Protein AF-A0A8D2NMB9-F1 (afdb_monomer_lite)

Structure (mmCIF, N/CA/C/O backbone):
data_AF-A0A8D2NMB9-F1
#
_entry.id   AF-A0A8D2NMB9-F1
#
loop_
_atom_site.group_PDB
_atom_site.id
_atom_site.type_symbol
_atom_site.label_atom_id
_atom_site.label_alt_id
_atom_site.label_comp_id
_atom_site.label_asym_id
_atom_site.label_entity_id
_atom_site.label_seq_id
_atom_site.pdbx_PDB_ins_code
_atom_site.Cartn_x
_atom_site.Cartn_y
_atom_site.Cartn_z
_atom_site.occupancy
_atom_site.B_iso_or_equiv
_atom_site.auth_seq_id
_atom_site.auth_comp_id
_atom_site.auth_asym_id
_atom_site.auth_atom_id
_atom_site.pdbx_PDB_model_num
ATOM 1 N N . MET A 1 1 ? 26.579 -22.228 32.548 1.00 46.00 1 MET A N 1
ATOM 2 C CA . MET A 1 1 ? 26.055 -21.345 31.475 1.00 46.00 1 MET A CA 1
ATOM 3 C C . MET A 1 1 ? 24.631 -21.675 30.997 1.00 46.00 1 MET A C 1
ATOM 5 O O . MET A 1 1 ? 24.034 -20.822 30.361 1.00 46.00 1 MET A O 1
ATOM 9 N N . GLN A 1 2 ? 24.031 -22.834 31.315 1.00 47.34 2 GLN A N 1
ATOM 10 C CA . GLN A 1 2 ? 22.678 -23.189 30.828 1.00 47.34 2 GLN A CA 1
ATOM 11 C C . GLN A 1 2 ? 21.499 -22.578 31.625 1.00 47.34 2 GLN A C 1
ATOM 13 O O . GLN A 1 2 ? 20.413 -22.428 31.074 1.00 47.34 2 GLN A O 1
ATOM 18 N N . GLY A 1 3 ? 21.694 -22.162 32.885 1.00 44.59 3 GLY A N 1
ATOM 19 C CA . GLY A 1 3 ? 20.614 -21.600 33.720 1.00 44.59 3 GLY A CA 1
ATOM 20 C C . GLY A 1 3 ? 20.178 -20.170 33.357 1.00 44.59 3 GLY A C 1
ATOM 21 O O . GLY A 1 3 ? 19.004 -19.832 33.487 1.00 44.59 3 GLY A O 1
ATOM 22 N N . GLY A 1 4 ? 21.091 -19.339 32.839 1.00 46.94 4 GLY A N 1
ATOM 23 C CA . GLY A 1 4 ? 20.797 -17.940 32.491 1.00 46.94 4 GLY A CA 1
ATOM 24 C C . GLY A 1 4 ? 19.927 -17.786 31.241 1.00 46.94 4 GLY A C 1
ATOM 25 O O . GLY A 1 4 ? 19.057 -16.922 31.199 1.00 46.94 4 GLY A O 1
ATOM 26 N N . LEU A 1 5 ? 20.092 -18.669 30.249 1.00 48.53 5 LEU A N 1
ATOM 27 C CA . LEU A 1 5 ? 19.323 -18.632 28.998 1.00 48.53 5 LEU A CA 1
ATOM 28 C C . LEU A 1 5 ? 17.857 -19.058 29.204 1.00 48.53 5 LEU A C 1
ATOM 30 O O . LEU A 1 5 ? 16.957 -18.531 28.552 1.00 48.53 5 LEU A O 1
ATOM 34 N N . ALA A 1 6 ? 17.612 -19.988 30.133 1.00 50.88 6 ALA A N 1
ATOM 35 C CA . ALA A 1 6 ? 16.267 -20.399 30.527 1.00 50.88 6 ALA A CA 1
ATOM 36 C C . ALA A 1 6 ? 15.549 -19.297 31.323 1.00 50.88 6 ALA A C 1
ATOM 38 O O . ALA A 1 6 ? 14.374 -19.033 31.077 1.00 50.88 6 ALA A O 1
ATOM 39 N N . PHE A 1 7 ? 16.268 -18.598 32.208 1.00 50.41 7 PHE A N 1
ATOM 40 C CA . PHE A 1 7 ? 15.739 -17.457 32.956 1.00 50.41 7 PHE A CA 1
ATOM 41 C C . PHE A 1 7 ? 15.409 -16.269 32.037 1.00 50.41 7 PHE A C 1
ATOM 43 O O . PHE A 1 7 ? 14.327 -15.695 32.150 1.00 50.41 7 PHE A O 1
ATOM 50 N N . LEU A 1 8 ? 16.276 -15.964 31.059 1.00 49.41 8 LEU A N 1
ATOM 51 C CA . LEU A 1 8 ? 16.027 -14.922 30.057 1.00 49.41 8 LEU A CA 1
ATOM 52 C C . LEU A 1 8 ? 14.819 -15.260 29.169 1.00 49.41 8 LEU A C 1
ATOM 54 O O . LEU A 1 8 ? 13.957 -14.413 28.970 1.00 49.41 8 LEU A O 1
ATOM 58 N N . LYS A 1 9 ? 14.699 -16.507 28.686 1.00 50.62 9 LYS A N 1
ATOM 59 C CA . LYS A 1 9 ? 13.514 -16.958 27.931 1.00 50.62 9 LYS A CA 1
ATOM 60 C C . LYS A 1 9 ? 12.237 -16.870 28.762 1.00 50.62 9 LYS A C 1
ATOM 62 O O . LYS A 1 9 ? 11.208 -16.458 28.238 1.00 50.62 9 LYS A O 1
ATOM 67 N N . TYR A 1 10 ? 12.293 -17.219 30.047 1.00 47.44 10 TYR A N 1
ATOM 68 C CA . TYR A 1 10 ? 11.134 -17.156 30.935 1.00 47.44 10 TYR A CA 1
ATOM 69 C C . TYR A 1 10 ? 10.690 -15.707 31.187 1.00 47.44 10 TYR A C 1
ATOM 71 O O . TYR A 1 10 ? 9.500 -15.419 31.082 1.00 47.44 10 TYR A O 1
ATOM 79 N N . PHE A 1 11 ? 11.626 -14.782 31.432 1.00 47.41 11 PHE A N 1
ATOM 80 C CA . PHE A 1 11 ? 11.329 -13.357 31.619 1.00 47.41 11 PHE A CA 1
ATOM 81 C C . PHE A 1 11 ? 10.889 -12.666 30.325 1.00 47.41 11 PHE A C 1
ATOM 83 O O . PHE A 1 11 ? 9.945 -11.885 30.355 1.00 47.41 11 PHE A O 1
ATOM 90 N N . VAL A 1 12 ? 11.507 -12.988 29.184 1.00 52.91 12 VAL A N 1
ATOM 91 C CA . VAL A 1 12 ? 11.108 -12.449 27.876 1.00 52.91 12 VAL A CA 1
ATOM 92 C C . VAL A 1 12 ? 9.731 -12.975 27.484 1.00 52.91 12 VAL A C 1
ATOM 94 O O . VAL A 1 12 ? 8.877 -12.163 27.167 1.00 52.91 12 VAL A O 1
ATOM 97 N N . CYS A 1 13 ? 9.443 -14.281 27.585 1.00 47.78 13 CYS A N 1
ATOM 98 C CA . CYS A 1 13 ? 8.121 -14.819 27.234 1.00 47.78 13 CYS A CA 1
ATOM 99 C C . CYS A 1 13 ? 7.010 -14.370 28.186 1.00 47.78 13 CYS A C 1
ATOM 101 O O . CYS A 1 13 ? 5.932 -14.016 27.714 1.00 47.78 13 CYS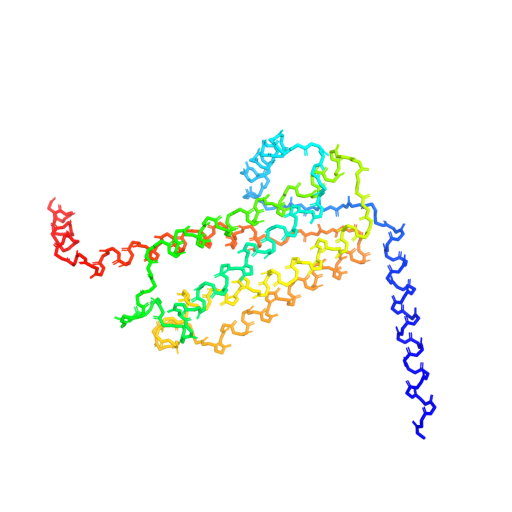 A O 1
ATOM 103 N N . LYS A 1 14 ? 7.219 -14.383 29.513 1.00 42.34 14 LYS A N 1
ATOM 104 C CA . LYS A 1 14 ? 6.195 -13.880 30.445 1.00 42.34 14 LYS A CA 1
ATOM 105 C C . LYS A 1 14 ? 6.073 -12.366 30.353 1.00 42.34 14 LYS A C 1
ATOM 107 O O . LYS A 1 14 ? 4.952 -11.888 30.306 1.00 42.34 14 LYS A O 1
ATOM 112 N N . GLY A 1 15 ? 7.181 -11.632 30.272 1.00 43.00 15 GLY A N 1
ATOM 113 C CA . GLY A 1 15 ? 7.193 -10.181 30.082 1.00 43.00 15 GLY A CA 1
ATOM 114 C C . GLY A 1 15 ? 6.437 -9.773 28.822 1.00 43.00 15 GLY A C 1
ATOM 115 O O . GLY A 1 15 ? 5.508 -8.982 28.923 1.00 43.00 15 GLY A O 1
ATOM 116 N N . TYR A 1 16 ? 6.719 -10.404 27.675 1.00 47.88 16 TYR A N 1
ATOM 117 C CA . TYR A 1 16 ? 5.938 -10.212 26.448 1.00 47.88 16 TYR A CA 1
ATOM 118 C C . TYR A 1 16 ? 4.471 -10.569 26.650 1.00 47.88 16 TYR A C 1
ATOM 120 O O . TYR A 1 16 ? 3.607 -9.810 26.246 1.00 47.88 16 TYR A O 1
ATOM 128 N N . ARG A 1 17 ? 4.161 -11.700 27.294 1.00 38.44 17 ARG A N 1
ATOM 129 C CA . ARG A 1 17 ? 2.773 -12.132 27.495 1.00 38.44 17 ARG A CA 1
ATOM 130 C C . ARG A 1 17 ? 1.996 -11.183 28.413 1.00 38.44 17 ARG A C 1
ATOM 132 O O . ARG A 1 17 ? 0.847 -10.895 28.115 1.00 38.44 17 ARG A O 1
ATOM 139 N N . TYR A 1 18 ? 2.601 -10.664 29.480 1.00 39.59 18 TYR A N 1
ATOM 140 C CA . TYR A 1 18 ? 1.978 -9.680 30.371 1.00 39.59 18 TYR A CA 1
ATOM 141 C C . TYR A 1 18 ? 1.871 -8.295 29.720 1.00 39.59 18 TYR A C 1
ATOM 143 O O . TYR A 1 18 ? 0.840 -7.654 29.876 1.00 39.59 18 TYR A O 1
ATOM 151 N N . VAL A 1 19 ? 2.871 -7.854 28.951 1.00 49.00 19 VAL A N 1
ATOM 152 C CA . VAL A 1 19 ? 2.850 -6.579 28.207 1.00 49.00 19 VAL A CA 1
ATOM 153 C C . VAL A 1 19 ? 1.831 -6.615 27.061 1.00 49.00 19 VAL A C 1
ATOM 155 O O . VAL A 1 19 ? 1.043 -5.685 26.908 1.00 49.00 19 VAL A O 1
ATOM 158 N N . LEU A 1 20 ? 1.776 -7.722 26.315 1.00 48.16 20 LEU A N 1
ATOM 159 C CA . LEU A 1 20 ? 0.809 -7.955 25.242 1.00 48.16 20 LEU A CA 1
ATOM 160 C C . LEU A 1 20 ? -0.619 -8.009 25.805 1.00 48.16 20 LEU A C 1
ATOM 162 O O . LEU A 1 20 ? -1.493 -7.296 25.326 1.00 48.16 20 LEU A O 1
ATOM 166 N N . LEU A 1 21 ? -0.858 -8.786 26.871 1.00 44.50 21 LEU A N 1
ATOM 167 C CA . LEU A 1 21 ? -2.181 -8.889 27.500 1.00 44.50 21 LEU A CA 1
ATOM 168 C C . LEU A 1 21 ? -2.612 -7.580 28.188 1.00 44.50 21 LEU A C 1
ATOM 170 O O . LEU A 1 21 ? -3.784 -7.219 28.116 1.00 44.50 21 LEU A O 1
ATOM 174 N N . ALA A 1 22 ? -1.695 -6.834 28.812 1.00 42.69 22 ALA A N 1
ATOM 175 C CA . ALA A 1 22 ? -2.017 -5.555 29.450 1.00 42.69 22 ALA A CA 1
ATOM 176 C C . ALA A 1 22 ? -2.357 -4.445 28.436 1.00 42.69 22 ALA A C 1
ATOM 178 O O . ALA A 1 22 ? -3.211 -3.608 28.730 1.00 42.69 22 ALA A O 1
ATOM 179 N N . GLY A 1 23 ? -1.743 -4.452 27.245 1.00 49.12 23 GLY A N 1
ATOM 180 C CA . GLY A 1 23 ? -2.106 -3.555 26.139 1.00 49.12 23 GLY A CA 1
ATOM 181 C C . GLY A 1 23 ? -3.464 -3.897 25.512 1.00 49.12 23 GLY A C 1
ATOM 182 O O . GLY A 1 23 ? -4.275 -3.008 25.267 1.00 49.12 23 GLY A O 1
ATOM 183 N N . ILE A 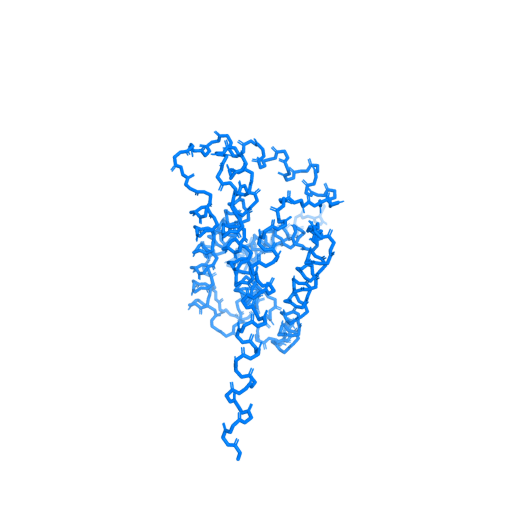1 24 ? -3.755 -5.193 25.353 1.00 50.75 24 ILE A N 1
ATOM 184 C CA . ILE A 1 24 ? -5.021 -5.730 24.816 1.00 50.75 24 ILE A CA 1
ATOM 185 C C . ILE A 1 24 ? -6.230 -5.333 25.684 1.00 50.75 24 ILE A C 1
ATOM 187 O O . ILE A 1 24 ? -7.294 -5.028 25.154 1.00 50.75 24 ILE A O 1
ATOM 191 N N . HIS A 1 25 ? -6.084 -5.292 27.012 1.00 43.19 25 HIS A N 1
ATOM 192 C CA . HIS A 1 25 ? -7.190 -4.969 27.925 1.00 43.19 25 HIS A CA 1
ATOM 193 C C . HIS A 1 25 ? -7.545 -3.470 28.012 1.00 43.19 25 HIS A C 1
ATOM 195 O O . HIS A 1 25 ? -8.604 -3.142 28.547 1.00 43.19 25 HIS A O 1
ATOM 201 N N . LYS A 1 26 ? -6.700 -2.559 27.502 1.00 45.31 26 LYS A N 1
ATOM 202 C CA . LYS A 1 26 ? -6.930 -1.097 27.536 1.00 45.31 26 LYS A CA 1
ATOM 203 C C . LYS A 1 26 ? -7.417 -0.497 26.210 1.00 45.31 26 LYS A C 1
ATOM 205 O O . LYS A 1 26 ? -7.755 0.685 26.182 1.00 45.31 26 LYS A O 1
ATOM 210 N N . ALA A 1 27 ? -7.446 -1.267 25.125 1.00 48.75 27 ALA A N 1
ATOM 211 C CA . ALA A 1 27 ? -7.673 -0.742 23.783 1.00 48.75 27 ALA A CA 1
ATOM 212 C C . ALA A 1 27 ? -9.162 -0.461 23.506 1.00 48.75 27 ALA A C 1
ATOM 214 O O . ALA A 1 27 ? -9.870 -1.257 22.891 1.00 48.75 27 ALA A O 1
ATOM 215 N N . HIS A 1 28 ? -9.650 0.704 23.933 1.00 50.50 28 HIS A N 1
ATOM 216 C CA . HIS A 1 28 ? -10.717 1.354 23.181 1.00 50.50 28 HIS A CA 1
ATOM 217 C C . HIS A 1 28 ? -10.063 1.973 21.943 1.00 50.50 28 HIS A C 1
ATOM 219 O O . HIS A 1 28 ? -9.270 2.904 22.077 1.00 50.50 28 HIS A O 1
ATOM 225 N N . TYR A 1 29 ? -10.350 1.436 20.754 1.00 59.81 29 TYR A N 1
ATOM 226 C CA . TYR A 1 29 ? -9.754 1.913 19.504 1.00 59.81 29 TYR A CA 1
ATOM 227 C C . TYR A 1 29 ? -9.961 3.428 19.358 1.00 59.81 29 TYR A C 1
ATOM 229 O O . TYR A 1 29 ? -11.093 3.909 19.260 1.00 59.81 29 TYR A O 1
ATOM 237 N N . SER A 1 30 ? -8.857 4.172 19.349 1.00 66.75 30 SER A N 1
ATOM 238 C CA . SER A 1 30 ? -8.816 5.612 19.122 1.00 66.75 30 SER A CA 1
ATOM 239 C C . SER A 1 30 ? -7.712 5.883 18.110 1.00 66.75 30 SER A C 1
ATOM 241 O O . SER A 1 30 ? -6.532 5.702 18.406 1.00 66.75 30 SER A O 1
ATOM 243 N N . ALA A 1 31 ? -8.100 6.249 16.892 1.00 72.19 31 ALA A N 1
ATOM 244 C CA . ALA A 1 31 ? -7.180 6.654 15.841 1.00 72.19 31 ALA A CA 1
ATOM 245 C C . ALA A 1 31 ? -7.531 8.077 15.413 1.00 72.19 31 ALA A C 1
ATOM 247 O O . ALA A 1 31 ? -8.708 8.390 15.209 1.00 72.19 31 ALA A O 1
ATOM 248 N N . VAL A 1 32 ? -6.517 8.932 15.310 1.00 78.19 32 VAL A N 1
ATOM 249 C CA . VAL A 1 32 ? -6.667 10.329 14.907 1.00 78.19 32 VAL A CA 1
ATOM 250 C C . VAL A 1 32 ? -5.911 10.541 13.608 1.00 78.19 32 VAL A C 1
ATOM 252 O O . VAL A 1 32 ? -4.720 10.252 13.501 1.00 78.19 32 VAL A O 1
ATOM 255 N N . ASP A 1 33 ? -6.634 11.075 12.633 1.00 80.50 33 ASP A N 1
ATOM 256 C CA . ASP A 1 33 ? -6.115 11.433 11.326 1.00 80.50 33 ASP A CA 1
ATOM 257 C C . ASP A 1 33 ? -6.221 12.947 11.139 1.00 80.50 33 ASP A C 1
ATOM 259 O O . ASP A 1 33 ? -7.307 13.525 11.233 1.00 80.50 33 ASP A O 1
ATOM 263 N N .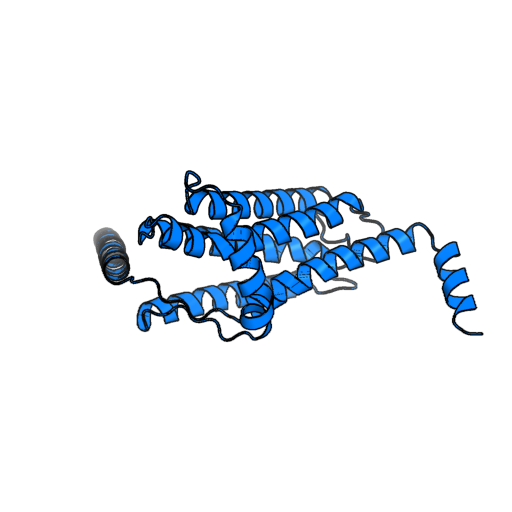 THR A 1 34 ? -5.081 13.594 10.919 1.00 84.56 34 THR A N 1
ATOM 264 C CA . THR A 1 34 ? -4.978 15.043 10.699 1.00 84.56 34 THR A CA 1
ATOM 265 C C . THR A 1 34 ? -4.670 15.392 9.246 1.00 84.56 34 THR A C 1
ATOM 267 O O . THR A 1 34 ? -4.555 16.572 8.915 1.00 84.56 34 THR A O 1
ATOM 270 N N . ASN A 1 35 ? -4.534 14.394 8.371 1.00 87.00 35 ASN A N 1
ATOM 271 C CA . ASN A 1 35 ? -4.183 14.596 6.977 1.00 87.00 35 ASN A CA 1
ATOM 272 C C . ASN A 1 35 ? -5.366 15.212 6.206 1.00 87.00 35 ASN A C 1
ATOM 274 O O . ASN A 1 35 ? -6.403 14.556 6.069 1.00 87.00 35 ASN A O 1
ATOM 278 N N . PRO A 1 36 ? -5.237 16.421 5.619 1.00 87.31 36 PRO A N 1
ATOM 279 C CA . PRO A 1 36 ? -6.325 17.035 4.857 1.00 87.31 36 PRO A CA 1
ATOM 280 C C . PRO A 1 36 ? -6.808 16.160 3.694 1.00 87.31 36 PRO A C 1
ATOM 282 O O . PRO A 1 36 ? -8.007 16.099 3.421 1.00 87.31 36 PRO A O 1
ATOM 285 N N . LEU A 1 37 ? -5.890 15.450 3.029 1.00 87.12 37 LEU A N 1
ATOM 286 C CA . LEU A 1 37 ? -6.222 14.537 1.935 1.00 87.12 37 LEU A CA 1
ATOM 287 C C . LEU A 1 37 ? -7.143 13.415 2.420 1.00 87.12 37 LEU A C 1
ATOM 289 O O . LEU A 1 37 ? -8.165 13.134 1.793 1.00 87.12 37 LEU A O 1
ATOM 293 N N . SER A 1 38 ? -6.811 12.800 3.551 1.00 86.50 38 SER A N 1
ATOM 294 C CA . SER A 1 38 ? -7.642 11.745 4.109 1.00 86.50 38 SER A CA 1
ATOM 295 C C . SER A 1 38 ? -8.978 12.296 4.598 1.00 86.50 38 SER A C 1
ATOM 297 O O . SER A 1 38 ? -10.033 11.865 4.129 1.00 86.50 38 SER A O 1
ATOM 299 N N . VAL A 1 39 ? -8.947 13.312 5.464 1.00 87.25 39 VAL A N 1
ATOM 300 C CA . VAL A 1 39 ? -10.134 13.870 6.126 1.00 87.25 39 VAL A CA 1
ATOM 301 C C . VAL A 1 39 ? -11.168 14.385 5.123 1.00 87.25 39 VAL A C 1
ATOM 303 O O . VAL A 1 39 ? -12.354 14.079 5.262 1.00 87.25 39 VAL A O 1
ATOM 306 N N . TYR A 1 40 ? -10.746 15.139 4.103 1.00 88.38 40 TYR A N 1
ATOM 307 C CA . TYR A 1 40 ? -11.679 15.795 3.182 1.00 88.38 40 TYR A CA 1
ATOM 308 C C . TYR A 1 40 ? -12.028 14.966 1.945 1.00 88.38 40 TYR A C 1
ATOM 310 O O . TYR A 1 40 ? -13.120 15.139 1.405 1.00 88.38 40 TYR A O 1
ATOM 318 N N . ILE A 1 41 ? -11.142 14.078 1.481 1.00 90.25 41 ILE A N 1
ATOM 319 C CA . ILE A 1 41 ? -11.354 13.333 0.228 1.00 90.25 41 ILE A CA 1
ATOM 320 C C . ILE A 1 41 ? -11.604 11.853 0.505 1.00 90.25 41 ILE A C 1
ATOM 322 O O . ILE A 1 41 ? -12.623 11.313 0.070 1.00 90.25 41 ILE A O 1
ATOM 326 N N . MET A 1 42 ? -10.715 11.194 1.246 1.00 89.25 42 MET A N 1
ATOM 327 C CA . MET A 1 42 ? -10.760 9.736 1.397 1.00 89.25 42 MET A CA 1
ATOM 328 C C . MET A 1 42 ? -11.863 9.280 2.352 1.00 89.25 42 MET A C 1
ATOM 330 O O . MET A 1 42 ? -12.661 8.408 2.011 1.00 89.25 42 MET A O 1
ATOM 334 N N . GLN A 1 43 ? -11.992 9.918 3.516 1.00 89.69 43 GLN A N 1
ATOM 335 C CA . GLN A 1 43 ? -12.984 9.553 4.529 1.00 89.69 43 GLN A CA 1
ATOM 336 C C . GLN A 1 43 ? -14.434 9.579 3.990 1.00 89.69 43 GLN A C 1
ATOM 338 O O . GLN A 1 43 ? -15.165 8.608 4.222 1.00 89.69 43 GLN A O 1
ATOM 343 N N . PRO A 1 44 ? -14.884 10.596 3.219 1.00 92.31 44 PRO A N 1
ATOM 344 C CA . PRO A 1 44 ? -16.196 10.562 2.567 1.00 92.31 44 PRO A CA 1
ATOM 345 C C . PRO A 1 44 ? -16.382 9.400 1.584 1.00 92.31 44 PRO A C 1
ATOM 347 O O . PRO A 1 44 ? -17.483 8.850 1.496 1.00 92.31 44 PRO A O 1
ATOM 350 N N . ILE A 1 45 ? -15.333 9.017 0.851 1.00 92.81 45 ILE A N 1
ATOM 351 C CA . ILE A 1 45 ? -15.358 7.892 -0.094 1.00 92.81 45 ILE A CA 1
ATOM 352 C C . ILE A 1 45 ? -15.500 6.573 0.675 1.00 92.81 45 ILE A C 1
ATOM 354 O O . ILE A 1 45 ? -16.414 5.793 0.394 1.00 92.81 45 ILE A O 1
ATOM 358 N N . TRP A 1 46 ? -14.690 6.362 1.712 1.00 93.31 46 TRP A N 1
ATOM 359 C CA . TRP A 1 46 ? -14.736 5.165 2.558 1.00 93.31 46 TRP A CA 1
ATOM 360 C C . TRP A 1 46 ? -16.077 4.997 3.266 1.00 93.31 46 TRP A C 1
ATOM 362 O O . TRP A 1 46 ? -16.631 3.899 3.303 1.00 93.31 46 TRP A O 1
ATOM 372 N N . ASN A 1 47 ? -16.671 6.097 3.735 1.00 92.88 47 ASN A N 1
ATOM 373 C CA . ASN A 1 47 ? -18.000 6.089 4.348 1.00 92.88 47 ASN A CA 1
ATOM 374 C C . ASN A 1 47 ? -19.130 5.737 3.358 1.00 92.88 47 ASN A C 1
ATOM 376 O O . ASN A 1 47 ? -20.213 5.329 3.787 1.00 92.88 47 ASN A O 1
ATOM 380 N N . LYS A 1 48 ? -18.913 5.883 2.045 1.00 93.81 48 LYS A N 1
ATOM 381 C CA . LYS A 1 48 ? -19.835 5.384 1.012 1.00 93.81 48 LYS A CA 1
ATOM 382 C C . LYS A 1 48 ? -19.566 3.914 0.701 1.00 93.81 48 LYS A C 1
ATOM 384 O O . LYS A 1 48 ? -20.511 3.131 0.700 1.00 93.81 48 LYS A O 1
ATOM 389 N N . ILE A 1 49 ? -18.302 3.537 0.499 1.00 92.94 49 ILE A N 1
ATOM 390 C CA . ILE A 1 49 ? -17.900 2.169 0.128 1.00 92.94 49 ILE A CA 1
ATOM 391 C C . ILE A 1 49 ? -18.302 1.158 1.198 1.00 92.94 49 ILE A C 1
ATOM 393 O O . ILE A 1 49 ? -18.879 0.125 0.868 1.00 92.94 49 ILE A O 1
ATOM 397 N N . ILE A 1 50 ? -18.112 1.480 2.479 1.00 94.94 50 ILE A N 1
ATOM 398 C CA . ILE A 1 50 ? -18.515 0.586 3.570 1.00 94.94 50 ILE A CA 1
ATOM 399 C C . ILE A 1 50 ? -19.993 0.188 3.494 1.00 94.94 50 ILE A C 1
ATOM 401 O O . ILE A 1 50 ? -20.332 -0.938 3.838 1.00 94.94 50 ILE A O 1
ATOM 405 N N . LYS A 1 51 ? -20.888 1.066 3.016 1.00 92.31 51 LYS A N 1
ATOM 406 C CA . LYS A 1 51 ? -22.329 0.770 2.925 1.00 92.31 51 LYS A CA 1
ATOM 407 C C . LYS A 1 51 ? -22.636 -0.336 1.916 1.00 92.31 51 LYS A C 1
ATOM 409 O O . LYS A 1 51 ? -23.662 -0.994 2.059 1.00 92.31 51 LYS A O 1
ATOM 414 N N . ILE A 1 52 ? -21.748 -0.537 0.944 1.00 94.75 52 ILE A N 1
ATOM 415 C CA . ILE A 1 52 ? -21.833 -1.587 -0.074 1.00 94.75 52 ILE A CA 1
ATOM 416 C C . ILE A 1 52 ? -21.433 -2.942 0.526 1.00 94.75 52 ILE A C 1
ATOM 418 O O . ILE A 1 52 ? -21.955 -3.972 0.108 1.00 94.75 52 ILE A O 1
ATOM 422 N N . VAL A 1 53 ? -20.554 -2.952 1.536 1.00 93.94 53 VAL A N 1
ATOM 423 C CA . VAL A 1 53 ? -20.095 -4.181 2.194 1.00 93.94 53 VAL A CA 1
ATOM 424 C C . VAL A 1 53 ? -21.238 -4.802 3.015 1.00 93.94 53 VAL A C 1
ATOM 426 O O . VAL A 1 53 ? -21.787 -4.139 3.909 1.00 93.94 53 VAL A O 1
ATOM 429 N N . PRO A 1 54 ? -21.609 -6.070 2.744 1.00 94.25 54 PRO A N 1
ATOM 430 C CA . PRO A 1 54 ? -22.597 -6.793 3.534 1.00 94.25 54 PRO A CA 1
ATOM 431 C C . PRO A 1 54 ? -22.158 -7.028 4.985 1.00 94.25 54 PRO A C 1
ATOM 433 O O . PRO A 1 54 ? -20.985 -7.253 5.272 1.00 94.25 54 PRO A O 1
ATOM 436 N N . LEU A 1 55 ? -23.121 -7.056 5.911 1.00 93.38 55 LEU A N 1
ATOM 437 C CA . LEU A 1 55 ? -22.854 -7.219 7.351 1.00 93.38 55 LEU A CA 1
ATOM 438 C C . LEU A 1 55 ? -22.343 -8.612 7.751 1.00 93.38 55 LEU A C 1
ATOM 440 O O . LEU A 1 55 ? -21.807 -8.765 8.840 1.00 93.38 55 LEU A O 1
ATOM 444 N N . TRP A 1 56 ? -22.504 -9.620 6.891 1.00 93.00 56 TRP A N 1
ATOM 445 C CA . TRP A 1 56 ? -22.023 -10.983 7.146 1.00 93.00 56 TRP A CA 1
ATOM 446 C C . TRP A 1 56 ? -20.531 -11.166 6.835 1.00 93.00 56 TRP A C 1
ATOM 448 O O . TRP A 1 56 ? -19.958 -12.201 7.169 1.00 93.00 56 TRP A O 1
ATOM 458 N N . ILE A 1 57 ? -19.893 -10.175 6.204 1.00 94.12 57 ILE A N 1
ATOM 459 C CA . ILE A 1 57 ? -18.453 -10.193 5.954 1.00 94.12 57 ILE A CA 1
ATOM 460 C C . ILE A 1 57 ? -17.724 -9.804 7.239 1.00 94.12 57 ILE A C 1
ATOM 462 O O . ILE A 1 57 ? -17.987 -8.745 7.811 1.00 94.12 57 ILE A O 1
ATOM 466 N N . ALA A 1 58 ? -16.795 -10.651 7.679 1.00 93.12 58 ALA A N 1
ATOM 467 C CA . ALA A 1 58 ? -15.945 -10.363 8.827 1.00 93.12 58 ALA A CA 1
ATOM 468 C C . ALA A 1 58 ? -14.948 -9.228 8.503 1.00 93.12 58 ALA A C 1
ATOM 470 O O . ALA A 1 58 ? -14.358 -9.248 7.423 1.00 93.12 58 ALA A O 1
ATOM 471 N N . PRO A 1 59 ? -14.681 -8.285 9.426 1.00 92.81 59 PRO A N 1
ATOM 472 C CA . PRO A 1 59 ? -13.706 -7.212 9.206 1.00 92.81 59 PRO A CA 1
ATOM 473 C C . PRO A 1 59 ? -12.309 -7.726 8.848 1.00 92.81 59 PRO A C 1
ATOM 475 O O . PRO A 1 59 ? -11.758 -7.324 7.835 1.00 92.81 59 PRO A O 1
ATOM 478 N N . ASN A 1 60 ? -11.803 -8.720 9.584 1.00 93.38 60 ASN A N 1
ATOM 479 C CA . ASN A 1 60 ? -10.485 -9.314 9.328 1.00 93.38 60 ASN A CA 1
ATOM 480 C C . ASN A 1 60 ? -10.377 -9.964 7.935 1.00 93.38 60 ASN A C 1
ATOM 482 O O . ASN A 1 60 ? -9.276 -10.134 7.419 1.00 93.38 60 ASN A O 1
ATOM 486 N N . LEU A 1 61 ? -11.504 -10.353 7.319 1.00 94.75 61 LEU A N 1
ATOM 487 C CA . LEU A 1 61 ? -11.498 -10.861 5.946 1.00 94.75 61 LEU A CA 1
ATOM 488 C C . LEU A 1 61 ? -11.203 -9.739 4.944 1.00 94.75 61 LEU A C 1
ATOM 490 O O . LEU A 1 61 ? -10.573 -10.010 3.925 1.00 94.75 61 LEU A O 1
ATOM 494 N N . LEU A 1 62 ? -11.626 -8.502 5.222 1.00 95.00 62 LEU A N 1
ATOM 495 C CA . LEU A 1 62 ? -11.316 -7.337 4.389 1.00 95.00 62 LEU A CA 1
ATOM 496 C C . LEU A 1 62 ? -9.812 -7.055 4.428 1.00 95.00 62 LEU A C 1
ATOM 498 O O . LEU A 1 62 ? -9.188 -7.064 3.366 1.00 95.00 62 LEU A O 1
ATOM 502 N N . THR A 1 63 ? -9.226 -6.948 5.626 1.00 93.62 63 THR A N 1
ATOM 503 C CA . THR A 1 63 ? -7.775 -6.782 5.812 1.00 93.62 63 THR A CA 1
ATOM 504 C C . THR A 1 63 ? -6.996 -7.901 5.119 1.00 93.62 63 THR A C 1
ATOM 506 O O . THR A 1 63 ? -6.103 -7.656 4.308 1.00 93.62 63 THR A O 1
ATOM 509 N N . PHE A 1 64 ? -7.374 -9.161 5.366 1.00 96.44 64 PHE A N 1
ATOM 510 C CA . PHE A 1 64 ? -6.700 -10.313 4.770 1.00 96.44 64 PHE A CA 1
ATOM 511 C C . PHE A 1 64 ? -6.794 -10.320 3.240 1.00 96.44 64 PHE A C 1
ATOM 513 O O . PHE A 1 64 ? -5.816 -10.622 2.559 1.00 96.44 64 PHE A O 1
ATOM 520 N N . SER A 1 65 ? -7.949 -9.948 2.686 1.00 97.12 65 SER A N 1
ATOM 521 C CA . SER A 1 65 ? -8.127 -9.843 1.235 1.00 97.12 65 SER A CA 1
ATOM 522 C C . SER A 1 65 ? -7.232 -8.753 0.642 1.00 97.12 65 SER A C 1
ATOM 524 O O . SER A 1 65 ? -6.590 -8.992 -0.380 1.00 97.12 65 SER A O 1
ATOM 526 N N . GLY A 1 66 ? -7.134 -7.590 1.296 1.00 96.00 66 GLY A N 1
ATOM 527 C CA . GLY A 1 66 ? -6.222 -6.516 0.896 1.00 96.00 66 GLY A CA 1
ATOM 528 C C . GLY A 1 66 ? -4.758 -6.959 0.924 1.00 96.00 66 GLY A C 1
ATOM 529 O O . GLY A 1 66 ? -4.035 -6.774 -0.056 1.00 96.00 66 GLY A O 1
ATOM 530 N N . PHE A 1 67 ? -4.346 -7.647 1.990 1.00 96.12 67 PHE A N 1
ATOM 531 C CA . PHE A 1 67 ? -3.007 -8.224 2.107 1.00 96.12 67 PHE A CA 1
ATOM 532 C C . PHE A 1 67 ? -2.688 -9.202 0.965 1.00 96.12 67 PHE A C 1
ATOM 534 O O . PHE A 1 67 ? -1.644 -9.084 0.323 1.00 96.12 67 PHE A O 1
ATOM 541 N N . VAL A 1 68 ? -3.596 -10.135 0.658 1.00 97.25 68 VAL A N 1
ATOM 542 C CA . VAL A 1 68 ? -3.413 -11.101 -0.440 1.00 97.25 68 VAL A CA 1
ATOM 543 C C . VAL A 1 68 ? -3.307 -10.398 -1.796 1.00 97.25 68 VAL A C 1
ATOM 545 O O . VAL A 1 68 ? -2.498 -10.810 -2.627 1.00 97.25 68 VAL A O 1
ATOM 548 N N . MET A 1 69 ? -4.063 -9.318 -2.024 1.00 96.06 69 MET A N 1
ATOM 549 C CA . MET A 1 69 ? -3.954 -8.520 -3.253 1.00 96.06 69 MET A CA 1
ATOM 550 C C . MET A 1 69 ? -2.572 -7.874 -3.403 1.00 96.06 69 MET A C 1
ATOM 552 O O . MET A 1 69 ? -1.990 -7.940 -4.485 1.00 96.06 69 MET A O 1
ATOM 556 N N . ILE A 1 70 ? -2.024 -7.289 -2.332 1.00 95.50 70 ILE A N 1
ATOM 557 C CA . ILE A 1 70 ? -0.668 -6.712 -2.339 1.00 95.50 70 ILE A CA 1
ATOM 558 C C . ILE A 1 70 ? 0.389 -7.796 -2.548 1.00 95.50 70 ILE A C 1
ATOM 560 O O . ILE A 1 70 ? 1.304 -7.617 -3.352 1.00 95.50 70 ILE A O 1
ATOM 564 N N . LEU A 1 71 ? 0.241 -8.936 -1.874 1.00 95.94 71 LEU A N 1
ATOM 565 C CA . LEU A 1 71 ? 1.152 -10.068 -2.000 1.00 95.94 71 LEU A CA 1
ATOM 566 C C . LEU A 1 71 ? 1.184 -10.612 -3.434 1.00 95.94 71 LEU A C 1
ATOM 568 O O . LEU A 1 71 ? 2.257 -10.817 -3.999 1.00 95.94 71 LEU A O 1
ATOM 572 N N . PHE A 1 72 ? 0.014 -10.813 -4.042 1.00 96.00 72 PHE A N 1
ATOM 573 C CA . PHE A 1 72 ? -0.085 -11.269 -5.425 1.00 96.00 72 PHE A CA 1
ATOM 574 C C . PHE A 1 72 ? 0.485 -10.236 -6.402 1.00 96.00 72 PHE A C 1
ATOM 576 O O . PHE A 1 72 ? 1.214 -10.604 -7.320 1.00 96.00 72 PHE A O 1
ATOM 583 N N . ASN A 1 73 ? 0.209 -8.947 -6.183 1.00 94.88 73 ASN A N 1
ATOM 584 C CA . ASN A 1 73 ? 0.774 -7.875 -6.995 1.00 94.88 73 ASN A CA 1
ATOM 585 C C . ASN A 1 73 ? 2.309 -7.864 -6.962 1.00 94.88 73 ASN A C 1
ATOM 587 O O . ASN A 1 73 ? 2.938 -7.751 -8.011 1.00 94.88 73 ASN A O 1
ATOM 591 N N . TYR A 1 74 ? 2.907 -8.026 -5.781 1.00 94.19 74 TYR A N 1
ATOM 592 C CA . TYR A 1 74 ? 4.358 -8.120 -5.642 1.00 94.19 74 TYR A CA 1
ATOM 593 C C . TYR A 1 74 ? 4.925 -9.279 -6.457 1.00 94.19 74 TYR A C 1
ATOM 595 O O . TYR A 1 74 ? 5.787 -9.062 -7.301 1.00 94.19 74 TYR A O 1
ATOM 603 N N . PHE A 1 75 ? 4.395 -10.494 -6.280 1.00 94.56 75 PHE A N 1
ATOM 604 C CA . PHE A 1 75 ? 4.875 -11.650 -7.038 1.00 94.56 75 PHE A CA 1
ATOM 605 C C . PHE A 1 75 ? 4.682 -11.491 -8.545 1.00 94.56 75 PHE A C 1
ATOM 607 O O . PHE A 1 75 ? 5.536 -11.928 -9.313 1.00 94.56 75 PHE A O 1
ATOM 614 N N . LEU A 1 76 ? 3.590 -10.856 -8.973 1.00 93.88 76 LEU A N 1
ATOM 615 C CA . LEU A 1 76 ? 3.345 -10.573 -10.379 1.00 93.88 76 LEU A CA 1
ATOM 616 C C . LEU A 1 76 ? 4.400 -9.617 -10.949 1.00 93.88 76 LEU A C 1
ATOM 618 O O . LEU A 1 76 ? 4.987 -9.921 -11.983 1.00 93.88 76 LEU A O 1
ATOM 622 N N . ILE A 1 77 ? 4.669 -8.495 -10.276 1.00 91.38 77 ILE A N 1
ATOM 623 C CA . ILE A 1 77 ? 5.708 -7.546 -10.697 1.00 91.38 77 ILE A CA 1
ATOM 624 C C . ILE A 1 77 ? 7.077 -8.230 -10.688 1.00 91.38 77 ILE A C 1
ATOM 626 O O . ILE A 1 77 ? 7.773 -8.178 -11.695 1.00 91.38 77 ILE A O 1
ATOM 630 N N . SER A 1 78 ? 7.438 -8.941 -9.616 1.00 90.94 78 SER A N 1
ATOM 631 C CA . SER A 1 78 ? 8.720 -9.650 -9.515 1.00 90.94 78 SER A CA 1
ATOM 632 C C . SER A 1 78 ? 8.894 -10.747 -10.566 1.00 90.94 78 SER A C 1
ATOM 634 O O . SER A 1 78 ? 10.021 -11.038 -10.953 1.00 90.94 78 SER A O 1
ATOM 636 N N . PHE A 1 79 ? 7.805 -11.362 -11.040 1.00 91.25 79 PHE A N 1
ATOM 637 C CA . PHE A 1 79 ? 7.859 -12.332 -12.135 1.00 91.25 79 PHE A CA 1
ATOM 638 C C . PHE A 1 79 ? 8.251 -11.676 -13.466 1.00 91.25 79 PHE A C 1
ATOM 640 O O . PHE A 1 79 ? 9.007 -12.266 -14.233 1.00 91.25 79 PHE A O 1
ATOM 647 N N . TYR A 1 80 ? 7.751 -10.466 -13.742 1.00 88.06 80 TYR A N 1
ATOM 648 C CA . TYR A 1 80 ? 8.076 -9.733 -14.971 1.00 88.06 80 TYR A CA 1
ATOM 649 C C . TYR A 1 80 ? 9.348 -8.883 -14.865 1.00 88.06 80 TYR A C 1
ATOM 651 O O . TYR A 1 80 ? 9.985 -8.630 -15.883 1.00 88.06 80 TYR A O 1
ATOM 659 N N . ASP A 1 81 ? 9.709 -8.437 -13.664 1.00 87.19 81 ASP A N 1
ATOM 660 C CA . ASP A 1 81 ? 10.823 -7.525 -13.411 1.00 87.19 81 ASP A CA 1
ATOM 661 C C . ASP A 1 81 ? 11.605 -7.917 -12.155 1.00 87.19 81 ASP A C 1
ATOM 663 O O . ASP A 1 81 ? 11.590 -7.239 -11.128 1.00 87.19 81 ASP A O 1
ATOM 667 N N . TRP A 1 82 ? 12.300 -9.047 -12.252 1.00 84.75 82 TRP A N 1
ATOM 668 C CA . TRP A 1 82 ? 13.157 -9.557 -11.184 1.00 84.75 82 TRP A CA 1
ATOM 669 C C . TRP A 1 82 ? 14.377 -8.659 -10.911 1.00 84.75 82 TRP A C 1
ATOM 671 O O . TRP A 1 82 ? 14.788 -8.501 -9.764 1.00 84.75 82 TRP A O 1
ATOM 681 N N . ASP A 1 83 ? 14.941 -8.052 -11.961 1.00 82.56 83 ASP A N 1
ATOM 682 C CA . ASP A 1 83 ? 16.190 -7.278 -11.896 1.00 82.56 83 ASP A CA 1
ATOM 683 C C . ASP A 1 83 ? 15.977 -5.768 -11.651 1.00 82.56 83 ASP A C 1
ATOM 685 O O . ASP A 1 83 ? 16.932 -4.990 -11.720 1.00 82.56 83 ASP A O 1
ATOM 689 N N . TYR A 1 84 ? 14.742 -5.333 -11.368 1.00 82.69 84 TYR A N 1
ATOM 690 C CA . TYR A 1 84 ? 14.372 -3.923 -11.154 1.00 82.69 84 TYR A CA 1
ATOM 691 C C . TYR A 1 84 ? 14.791 -3.001 -12.313 1.00 82.69 84 TYR A C 1
ATOM 693 O O . TYR A 1 84 ? 15.367 -1.919 -12.138 1.00 82.69 84 TYR A O 1
ATOM 701 N N . THR A 1 85 ? 14.531 -3.461 -13.532 1.00 79.56 85 THR A N 1
ATOM 702 C CA . THR A 1 85 ? 14.893 -2.792 -14.786 1.00 79.56 85 THR A CA 1
ATOM 703 C C . THR A 1 85 ? 13.700 -2.180 -15.509 1.00 79.56 85 THR A C 1
ATOM 705 O O . THR A 1 85 ? 13.913 -1.383 -16.420 1.00 79.56 85 THR A O 1
ATOM 708 N N . ALA A 1 86 ? 12.466 -2.493 -15.102 1.00 75.94 86 ALA A N 1
ATOM 709 C CA . ALA A 1 86 ? 11.265 -2.177 -15.874 1.00 75.94 86 ALA A CA 1
ATOM 710 C C . ALA A 1 86 ? 11.046 -0.687 -16.159 1.00 75.94 86 ALA A C 1
ATOM 712 O O . ALA A 1 86 ? 10.534 -0.336 -17.220 1.00 75.94 86 ALA A O 1
ATOM 713 N N . SER A 1 87 ? 11.446 0.195 -15.242 1.00 70.69 87 SER A N 1
ATOM 714 C CA . SER A 1 87 ? 11.355 1.651 -15.414 1.00 70.69 87 SER A CA 1
ATOM 715 C C . SER A 1 87 ? 12.565 2.290 -16.112 1.00 70.69 87 SER A C 1
ATOM 717 O O . SER A 1 87 ? 12.664 3.518 -16.201 1.00 70.69 87 SER A O 1
ATOM 719 N N . GLY A 1 88 ? 13.498 1.461 -16.585 1.00 70.31 88 GLY A N 1
ATOM 720 C CA . GLY A 1 88 ? 14.718 1.846 -17.280 1.00 70.31 88 GLY A CA 1
ATOM 721 C C . GLY A 1 88 ? 14.539 2.212 -18.754 1.00 70.31 88 GLY A C 1
ATOM 722 O O . GLY A 1 88 ? 13.436 2.306 -19.292 1.00 70.31 88 GLY A O 1
ATOM 723 N N . THR A 1 89 ? 15.670 2.443 -19.417 1.00 60.56 89 THR A N 1
ATOM 724 C CA . THR A 1 89 ? 15.735 2.817 -20.843 1.00 60.56 89 THR A CA 1
ATOM 725 C C . THR A 1 89 ? 15.880 1.619 -21.782 1.00 60.56 89 THR A C 1
ATOM 727 O O . THR A 1 89 ? 15.611 1.750 -22.976 1.00 60.56 89 THR A O 1
ATOM 730 N N . SER A 1 90 ? 16.279 0.453 -21.262 1.00 56.06 90 SER A N 1
ATOM 731 C CA . SER A 1 90 ? 16.347 -0.809 -22.013 1.00 56.06 90 SER A CA 1
ATOM 732 C C . SER A 1 90 ? 15.151 -1.715 -21.688 1.00 56.06 90 SER A C 1
ATOM 734 O O . SER A 1 90 ? 14.652 -1.682 -20.565 1.00 56.06 90 SER A O 1
ATOM 736 N N . PRO A 1 91 ? 14.649 -2.527 -22.639 1.00 53.19 91 PRO A N 1
ATOM 737 C CA . PRO A 1 91 ? 13.344 -3.159 -22.495 1.00 53.19 91 PRO A CA 1
ATOM 738 C C . PRO A 1 91 ? 13.381 -4.370 -21.553 1.00 53.19 91 PRO A C 1
ATOM 740 O O . PRO A 1 91 ? 13.572 -5.501 -21.987 1.00 53.19 91 PRO A O 1
ATOM 743 N N . GLY A 1 92 ? 13.093 -4.136 -20.275 1.00 60.50 92 GLY A N 1
ATOM 744 C CA . GLY A 1 92 ? 12.346 -5.069 -19.430 1.00 60.50 92 GLY A CA 1
ATOM 745 C C . GLY A 1 92 ? 10.863 -4.708 -19.515 1.00 60.50 92 GLY A C 1
ATOM 746 O O . GLY A 1 92 ? 10.318 -4.095 -18.604 1.00 60.50 92 GLY A O 1
ATOM 747 N N . LEU A 1 93 ? 10.218 -4.945 -20.665 1.00 69.06 93 LEU A N 1
ATOM 748 C CA . LEU A 1 93 ? 8.869 -4.423 -20.919 1.00 69.06 93 LEU A CA 1
ATOM 749 C C . LEU A 1 93 ? 7.811 -5.226 -20.149 1.00 69.06 93 LEU A C 1
ATOM 751 O O . LEU A 1 93 ? 7.181 -6.134 -20.691 1.00 69.06 93 LEU A O 1
ATOM 755 N N . VAL A 1 94 ? 7.590 -4.846 -18.889 1.00 82.56 94 VAL A N 1
ATOM 756 C CA . VAL A 1 94 ? 6.420 -5.248 -18.104 1.00 82.56 94 VAL A CA 1
ATOM 757 C C . VAL A 1 94 ? 5.159 -4.870 -18.898 1.00 82.56 94 VAL A C 1
ATOM 759 O O . VAL A 1 94 ? 4.993 -3.696 -19.255 1.00 82.56 94 VAL A O 1
ATOM 762 N N . PRO A 1 95 ? 4.267 -5.829 -19.211 1.00 86.12 95 PRO A N 1
ATOM 763 C CA . PRO A 1 95 ? 3.075 -5.549 -19.999 1.00 86.12 95 PRO A CA 1
ATOM 764 C C . PRO A 1 95 ? 2.185 -4.476 -19.359 1.00 86.12 95 PRO A C 1
ATOM 766 O O . PRO A 1 95 ? 2.004 -4.449 -18.144 1.00 86.12 95 PRO A O 1
ATOM 769 N N . THR A 1 96 ? 1.531 -3.643 -20.175 1.00 86.06 96 THR A N 1
ATOM 770 C CA . THR A 1 96 ? 0.625 -2.575 -19.701 1.00 86.06 96 THR A CA 1
ATOM 771 C C . THR A 1 96 ? -0.443 -3.061 -18.722 1.00 86.06 96 THR A C 1
ATOM 773 O O . THR A 1 96 ? -0.781 -2.363 -17.767 1.00 86.06 96 THR A O 1
ATOM 776 N N . TRP A 1 97 ? -0.979 -4.262 -18.949 1.00 89.06 97 TRP A N 1
ATOM 777 C CA . TRP A 1 97 ? -2.015 -4.823 -18.088 1.00 89.06 97 TRP A CA 1
ATOM 778 C C . TRP A 1 97 ? -1.500 -5.101 -16.672 1.00 89.06 97 TRP A C 1
ATOM 780 O O . TRP A 1 97 ? -2.288 -4.996 -15.739 1.00 89.06 97 TRP A O 1
ATOM 790 N N . VAL A 1 98 ? -0.205 -5.399 -16.499 1.00 92.12 98 VAL A N 1
ATOM 791 C CA . VAL A 1 98 ? 0.404 -5.615 -15.178 1.00 92.12 98 VAL A CA 1
ATOM 792 C C . VAL A 1 98 ? 0.381 -4.308 -14.401 1.00 92.12 98 VAL A C 1
ATOM 794 O O . VAL A 1 98 ? -0.115 -4.293 -13.286 1.00 92.12 98 VAL A O 1
ATOM 797 N N . TRP A 1 99 ? 0.775 -3.188 -15.013 1.00 90.25 99 TRP A N 1
ATOM 798 C CA . TRP A 1 99 ? 0.704 -1.871 -14.369 1.00 90.25 99 TRP A CA 1
ATOM 799 C C . TRP A 1 99 ? -0.728 -1.434 -14.035 1.00 90.25 99 TRP A C 1
ATOM 801 O O . TRP A 1 99 ? -0.973 -0.886 -12.959 1.00 90.25 99 TRP A O 1
ATOM 811 N N . LEU A 1 100 ? -1.692 -1.704 -14.926 1.00 91.62 100 LEU A N 1
ATOM 812 C CA . LEU A 1 100 ? -3.115 -1.463 -14.651 1.00 91.62 100 LEU A CA 1
ATOM 813 C C . LEU A 1 100 ? -3.609 -2.312 -13.481 1.00 91.62 100 LEU A C 1
ATOM 815 O O . LEU A 1 100 ? -4.305 -1.810 -12.598 1.00 91.62 100 LEU A O 1
ATOM 819 N N . PHE A 1 101 ? -3.234 -3.590 -13.475 1.00 93.69 101 PHE A N 1
ATOM 820 C CA . PHE A 1 101 ? -3.568 -4.515 -12.410 1.00 93.69 101 PHE A CA 1
ATOM 821 C C . PHE A 1 101 ? -2.952 -4.054 -11.086 1.00 93.69 101 PHE A C 1
ATOM 823 O O . PHE A 1 101 ? -3.678 -3.964 -10.105 1.00 93.69 101 PHE A O 1
ATOM 830 N N . SER A 1 102 ? -1.683 -3.637 -11.072 1.00 93.75 102 SER A N 1
ATOM 831 C CA . SER A 1 102 ? -1.006 -3.093 -9.892 1.00 93.75 102 SER A CA 1
ATOM 832 C C . SER A 1 102 ? -1.683 -1.841 -9.348 1.00 93.75 102 SER A C 1
ATOM 834 O O . SER A 1 102 ? -1.926 -1.746 -8.143 1.00 93.75 102 SER A O 1
ATOM 836 N N . ALA A 1 103 ? -2.050 -0.892 -10.214 1.00 93.44 103 ALA A N 1
ATOM 837 C CA . ALA A 1 103 ? -2.790 0.302 -9.809 1.00 93.44 103 ALA A CA 1
ATOM 838 C C . ALA A 1 103 ? -4.159 -0.049 -9.203 1.00 93.44 103 ALA A C 1
ATOM 840 O O . ALA A 1 103 ? -4.577 0.554 -8.212 1.00 93.44 103 ALA A O 1
ATOM 841 N N . PHE A 1 104 ? -4.844 -1.040 -9.775 1.00 94.19 104 PHE A N 1
ATOM 842 C CA . PHE A 1 104 ? -6.131 -1.520 -9.287 1.00 94.19 104 PHE A CA 1
ATOM 843 C C . PHE A 1 104 ? -6.010 -2.257 -7.947 1.00 94.19 104 PHE A C 1
ATOM 845 O O . PHE A 1 104 ? -6.711 -1.914 -6.998 1.00 94.19 104 PHE A O 1
ATOM 852 N N . THR A 1 105 ? -5.106 -3.230 -7.821 1.00 94.88 105 THR A N 1
ATOM 853 C CA . THR A 1 105 ? -4.957 -4.027 -6.596 1.00 94.88 105 THR A CA 1
ATOM 854 C C . THR A 1 105 ? -4.458 -3.203 -5.425 1.00 94.88 105 THR A C 1
ATOM 856 O O . THR A 1 105 ? -4.938 -3.391 -4.313 1.00 94.88 105 THR A O 1
ATOM 859 N N . THR A 1 106 ? -3.537 -2.263 -5.656 1.00 93.44 106 THR A N 1
ATOM 860 C CA . THR A 1 106 ? -3.073 -1.350 -4.599 1.00 93.44 106 THR A CA 1
ATOM 861 C C . THR A 1 106 ? -4.179 -0.399 -4.153 1.00 93.44 106 THR A C 1
ATOM 863 O O . THR A 1 106 ? -4.344 -0.180 -2.956 1.00 93.44 106 THR A O 1
ATOM 866 N N . PHE A 1 107 ? -5.015 0.089 -5.079 1.00 93.62 107 PHE A N 1
ATOM 867 C CA . PHE A 1 107 ? -6.214 0.847 -4.723 1.00 93.62 107 PHE A CA 1
ATOM 868 C C . PHE A 1 107 ? -7.198 0.022 -3.891 1.00 93.62 107 PHE A C 1
ATOM 870 O O . PHE A 1 107 ? -7.683 0.499 -2.869 1.00 93.62 107 PHE A O 1
ATOM 877 N N . CYS A 1 108 ? -7.504 -1.201 -4.328 1.00 94.69 108 CYS A N 1
ATOM 878 C CA . CYS A 1 108 ? -8.429 -2.078 -3.622 1.00 94.69 108 CYS A CA 1
ATOM 879 C C . CYS A 1 108 ? -7.910 -2.438 -2.231 1.00 94.69 108 CYS A C 1
ATOM 881 O O . CYS A 1 108 ? -8.678 -2.364 -1.281 1.00 94.69 108 CYS A O 1
ATOM 883 N N . ALA A 1 109 ? -6.624 -2.762 -2.092 1.00 95.25 109 ALA A N 1
ATOM 884 C CA . ALA A 1 109 ? -6.017 -3.036 -0.796 1.00 95.25 109 ALA A CA 1
ATOM 885 C C . ALA A 1 109 ? -6.114 -1.826 0.142 1.00 95.25 109 ALA A C 1
ATOM 887 O O . ALA A 1 109 ? -6.604 -1.973 1.255 1.00 95.25 109 ALA A O 1
ATOM 888 N N . TYR A 1 110 ? -5.767 -0.628 -0.343 1.00 93.88 110 TYR A N 1
ATOM 889 C CA . TYR A 1 110 ? -5.915 0.612 0.425 1.00 93.88 110 TYR A CA 1
ATOM 890 C C . TYR A 1 110 ? -7.371 0.881 0.829 1.00 93.88 110 TYR A C 1
ATOM 892 O O . TYR A 1 110 ? -7.647 1.303 1.950 1.00 93.88 110 TYR A O 1
ATOM 900 N N . ALA A 1 111 ? -8.322 0.613 -0.069 1.00 94.44 111 ALA A N 1
ATOM 901 C CA . ALA A 1 111 ? -9.741 0.772 0.219 1.00 94.44 111 ALA A CA 1
ATOM 902 C C . ALA A 1 111 ? -10.241 -0.229 1.271 1.00 94.44 111 ALA A C 1
ATOM 904 O O . ALA A 1 111 ? -11.065 0.150 2.098 1.00 94.44 111 ALA A O 1
ATOM 905 N N . LEU A 1 112 ? -9.780 -1.484 1.224 1.00 95.25 112 LEU A N 1
ATOM 906 C CA . LEU A 1 112 ? -10.175 -2.549 2.151 1.00 95.25 112 LEU A CA 1
ATOM 907 C C . LEU A 1 112 ? -9.637 -2.307 3.565 1.00 95.25 112 LEU A C 1
ATOM 909 O O . LEU A 1 112 ? -10.419 -2.386 4.509 1.00 95.25 112 LEU A O 1
ATOM 913 N N . ASP A 1 113 ? -8.363 -1.936 3.675 1.00 92.69 113 ASP A N 1
ATOM 914 C CA . ASP A 1 113 ? -7.718 -1.478 4.913 1.00 92.69 113 ASP A 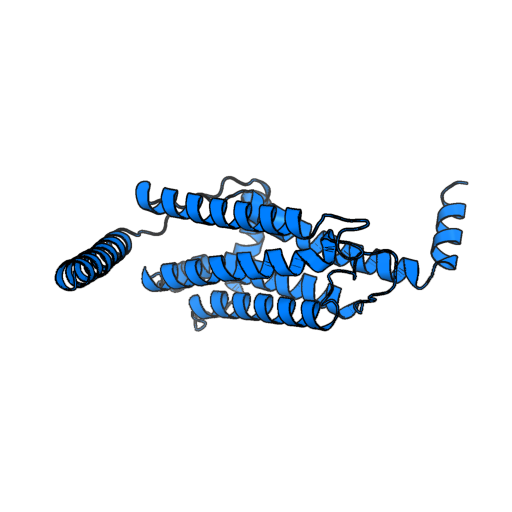CA 1
ATOM 915 C C . ASP A 1 113 ? -8.455 -0.254 5.496 1.00 92.69 113 ASP A C 1
ATOM 917 O O . ASP A 1 113 ? -8.950 -0.241 6.617 1.00 92.69 113 ASP A O 1
ATOM 921 N N . SER A 1 114 ? -8.745 0.751 4.666 1.00 91.38 114 SER A N 1
ATOM 922 C CA . SER A 1 114 ? -9.440 1.963 5.131 1.00 91.38 114 SER A CA 1
ATOM 923 C C . SER A 1 114 ? -10.864 1.736 5.676 1.00 91.38 114 SER A C 1
ATOM 925 O O . SER A 1 114 ? -11.418 2.607 6.369 1.00 91.38 114 SER A O 1
ATOM 927 N N . ILE A 1 115 ? -11.518 0.621 5.325 1.00 94.44 115 ILE A N 1
ATOM 928 C CA . ILE A 1 115 ? -12.900 0.327 5.730 1.00 94.44 115 ILE A CA 1
ATOM 929 C C . ILE A 1 115 ? -13.020 -0.770 6.783 1.00 94.44 115 ILE A C 1
ATOM 931 O O . ILE A 1 115 ? -14.105 -0.880 7.357 1.00 94.44 115 ILE A O 1
ATOM 935 N N . ASP A 1 116 ? -11.989 -1.558 7.077 1.00 93.06 116 ASP A N 1
ATOM 936 C CA . ASP A 1 116 ? -12.123 -2.723 7.956 1.00 93.06 116 ASP A CA 1
ATOM 937 C C . ASP A 1 116 ? -12.475 -2.345 9.402 1.00 93.06 116 ASP A C 1
ATOM 939 O O . ASP A 1 116 ? -13.473 -2.831 9.934 1.00 93.06 116 ASP A O 1
ATOM 943 N N . GLY A 1 117 ? -11.802 -1.369 10.008 1.00 89.88 117 GLY A N 1
ATOM 944 C CA . GLY A 1 117 ? -12.084 -0.894 11.351 1.00 89.88 117 GLY A CA 1
ATOM 945 C C . GLY A 1 117 ? -13.426 -0.173 11.394 1.00 89.88 117 GLY A C 1
ATOM 946 O O . GLY A 1 117 ? -14.162 -0.246 12.382 1.00 89.88 117 GLY A O 1
ATOM 947 N N . LYS A 1 118 ? -13.801 0.507 10.300 1.00 91.19 118 LYS A N 1
ATOM 948 C CA . LYS A 1 118 ? -15.135 1.115 10.165 1.00 91.19 118 LYS A CA 1
ATOM 949 C C . LYS A 1 118 ? -16.206 0.027 10.127 1.00 91.19 118 LYS A C 1
ATOM 951 O O . LYS A 1 118 ? -17.256 0.192 10.749 1.00 91.19 118 LYS A O 1
ATOM 956 N N . HIS A 1 119 ? -15.935 -1.075 9.435 1.00 94.31 119 HIS A N 1
ATOM 957 C CA . HIS A 1 119 ? -16.826 -2.221 9.336 1.00 94.31 119 HIS A CA 1
ATOM 958 C C . HIS A 1 119 ? -16.923 -2.954 10.669 1.00 94.31 119 HIS A C 1
ATOM 960 O O . HIS A 1 119 ? -18.037 -3.197 11.109 1.00 94.31 119 HIS A O 1
ATOM 966 N N . ALA A 1 120 ? -15.815 -3.142 11.390 1.00 92.31 120 ALA A N 1
ATOM 967 C CA . ALA A 1 120 ? -15.793 -3.708 12.740 1.00 92.31 120 ALA A CA 1
ATOM 968 C C . ALA A 1 120 ? -16.663 -2.918 13.729 1.00 92.31 120 ALA A C 1
ATOM 970 O O . ALA A 1 120 ? -17.420 -3.504 14.505 1.00 92.31 120 ALA A O 1
ATOM 971 N N . ARG A 1 121 ? -16.632 -1.580 13.651 1.00 91.38 121 ARG A N 1
ATOM 972 C CA . ARG A 1 121 ? -17.535 -0.709 14.422 1.00 91.38 121 ARG A CA 1
ATOM 973 C C . ARG A 1 121 ? -18.992 -0.865 13.980 1.00 91.38 121 ARG A C 1
ATOM 975 O O . ARG A 1 121 ? -19.885 -0.912 14.822 1.00 91.38 121 ARG A O 1
ATOM 982 N N . ARG A 1 122 ? -19.249 -0.973 12.674 1.00 91.19 122 ARG A N 1
ATOM 983 C CA . ARG A 1 122 ? -20.601 -1.161 12.117 1.00 91.19 122 ARG A CA 1
ATOM 984 C C . ARG A 1 122 ? -21.214 -2.512 12.508 1.00 91.19 122 ARG A C 1
ATOM 986 O O . ARG A 1 122 ? -22.411 -2.563 12.765 1.00 91.19 122 ARG A O 1
ATOM 993 N N . THR A 1 123 ? -20.418 -3.576 12.569 1.00 91.81 123 THR A N 1
ATOM 994 C CA . THR A 1 123 ? -20.840 -4.936 12.945 1.00 91.81 123 THR A CA 1
ATOM 995 C C . THR A 1 123 ? -20.742 -5.207 14.446 1.00 91.81 123 THR A C 1
ATOM 997 O O . THR A 1 123 ? -21.089 -6.303 14.876 1.00 91.81 123 THR A O 1
ATOM 1000 N N . GLN A 1 124 ? -20.284 -4.234 15.247 1.00 88.38 124 GLN A N 1
ATOM 1001 C CA . GLN A 1 124 ? -20.041 -4.384 16.690 1.00 88.38 124 GLN A CA 1
ATOM 1002 C C . GLN A 1 124 ? -19.101 -5.561 17.012 1.00 88.38 124 GLN A C 1
ATOM 1004 O O . GLN A 1 124 ? -19.237 -6.232 18.031 1.00 88.38 124 GLN A O 1
ATOM 1009 N N . SER A 1 125 ? -18.133 -5.810 16.128 1.00 87.12 125 SER A N 1
ATOM 1010 C CA . SER A 1 125 ? -17.179 -6.918 16.227 1.00 87.12 125 SER A CA 1
ATOM 1011 C C . SER A 1 125 ? -15.734 -6.438 16.401 1.00 87.12 125 SER A C 1
ATOM 1013 O O . SER A 1 125 ? -14.796 -7.153 16.048 1.00 87.12 125 SER A O 1
ATOM 1015 N N . SER A 1 126 ? -15.540 -5.219 16.912 1.00 85.88 126 SER A N 1
ATOM 1016 C CA . SER A 1 126 ? -14.221 -4.688 17.269 1.00 85.88 126 SER A CA 1
ATOM 1017 C C . SER A 1 126 ? -13.639 -5.476 18.439 1.00 85.88 126 SER A C 1
ATOM 1019 O O . SER A 1 126 ? -14.224 -5.512 19.521 1.00 85.88 126 SER A O 1
ATOM 1021 N N . THR A 1 127 ? -12.479 -6.101 18.235 1.00 86.06 127 THR A N 1
ATOM 1022 C CA . THR A 1 127 ? -11.779 -6.857 19.279 1.00 86.06 127 THR A CA 1
ATOM 1023 C C . THR A 1 127 ? -10.290 -6.516 19.276 1.00 86.06 127 THR A C 1
ATOM 1025 O O . THR A 1 127 ? -9.735 -6.298 18.198 1.00 86.06 127 THR A O 1
ATOM 1028 N N . PRO A 1 128 ? -9.611 -6.550 20.437 1.00 82.62 128 PRO A N 1
ATOM 1029 C CA . PRO A 1 128 ? -8.161 -6.353 20.499 1.00 82.62 128 PRO A CA 1
ATOM 1030 C C . PRO A 1 128 ? -7.361 -7.356 19.652 1.00 82.62 128 PRO A C 1
ATOM 1032 O O . PRO A 1 128 ? -6.283 -7.044 19.160 1.00 82.62 128 PRO A O 1
ATOM 1035 N N . LEU A 1 129 ? -7.884 -8.576 19.471 1.00 86.19 129 LEU A N 1
ATOM 1036 C CA . LEU A 1 129 ? -7.268 -9.577 18.598 1.00 86.19 129 LEU A CA 1
ATOM 1037 C C . LEU A 1 129 ? -7.422 -9.215 17.116 1.00 86.19 129 LEU A C 1
ATOM 1039 O O . LEU A 1 129 ? -6.485 -9.413 16.352 1.00 86.19 129 LEU A O 1
ATOM 1043 N N . GLY A 1 130 ? -8.589 -8.703 16.713 1.00 87.06 130 GLY A N 1
ATOM 1044 C CA . GLY A 1 130 ? -8.811 -8.210 15.353 1.00 87.06 130 GLY A CA 1
ATOM 1045 C C . GLY A 1 130 ? -7.897 -7.035 15.025 1.00 87.06 130 GLY A C 1
ATOM 1046 O O . GLY A 1 130 ? -7.265 -7.036 13.983 1.00 87.06 130 GLY A O 1
ATOM 1047 N N . GLU A 1 131 ? -7.735 -6.108 15.964 1.00 85.12 131 GLU A N 1
ATOM 1048 C CA . GLU A 1 131 ? -6.810 -4.976 15.840 1.00 85.12 131 GLU A CA 1
ATOM 1049 C C . GLU A 1 131 ? -5.337 -5.416 15.763 1.00 85.12 131 GLU A C 1
ATOM 1051 O O . GLU A 1 131 ? -4.565 -4.879 14.976 1.00 85.12 131 GLU A O 1
ATOM 1056 N N . LEU A 1 132 ? -4.935 -6.433 16.535 1.00 88.19 132 LEU A N 1
ATOM 1057 C CA . LEU A 1 132 ? -3.596 -7.019 16.416 1.00 88.19 132 LEU A CA 1
ATOM 1058 C C . LEU A 1 132 ? -3.381 -7.689 15.051 1.00 88.19 132 LEU A C 1
ATOM 1060 O O . LEU A 1 132 ? -2.284 -7.619 14.499 1.00 88.19 132 LEU A O 1
ATOM 1064 N N . PHE A 1 133 ? -4.404 -8.374 14.536 1.00 90.31 133 PHE A N 1
ATOM 1065 C CA . PHE A 1 133 ? -4.357 -9.028 13.231 1.00 90.31 133 PHE A CA 1
ATOM 1066 C C . PHE A 1 133 ? -4.221 -8.007 12.099 1.00 90.31 133 PHE A C 1
ATOM 1068 O O . PHE A 1 133 ? -3.361 -8.178 11.240 1.00 90.31 133 PHE A O 1
ATOM 1075 N N . ASP A 1 134 ? -5.022 -6.947 12.163 1.00 89.25 134 ASP A N 1
ATOM 1076 C CA . ASP A 1 134 ? -5.028 -5.805 11.253 1.00 89.25 134 ASP A CA 1
ATOM 1077 C C . ASP A 1 134 ? -3.635 -5.175 11.122 1.00 89.25 134 ASP A C 1
ATOM 1079 O O . ASP A 1 134 ? -2.929 -5.348 10.128 1.00 89.25 134 ASP A O 1
ATOM 1083 N N . HIS A 1 135 ? -3.136 -4.650 12.239 1.00 89.50 135 HIS A N 1
ATOM 1084 C CA . HIS A 1 135 ? -1.811 -4.047 12.329 1.00 89.50 135 HIS A CA 1
ATOM 1085 C C . HIS A 1 135 ? -0.670 -5.003 11.941 1.00 89.50 135 HIS A C 1
ATOM 1087 O O . HIS A 1 135 ? 0.370 -4.595 11.413 1.00 89.50 135 HIS A O 1
ATOM 1093 N N . GLY A 1 136 ? -0.829 -6.293 12.255 1.00 90.62 136 GLY A N 1
ATOM 1094 C CA . GLY A 1 136 ? 0.126 -7.324 11.883 1.00 90.62 136 GLY A CA 1
ATOM 1095 C C . GLY A 1 136 ? 0.239 -7.438 10.367 1.00 90.62 136 GLY A C 1
ATOM 1096 O O . GLY A 1 136 ? 1.350 -7.404 9.837 1.00 90.62 136 GLY A O 1
ATOM 1097 N N . LEU A 1 137 ? -0.892 -7.523 9.667 1.00 93.44 137 LEU A N 1
ATOM 1098 C CA . LEU A 1 137 ? -0.914 -7.582 8.209 1.00 93.44 137 LEU A CA 1
ATOM 1099 C C . LEU A 1 137 ? -0.439 -6.277 7.572 1.00 93.44 137 LEU A C 1
ATOM 1101 O O . LEU A 1 137 ? 0.326 -6.352 6.612 1.00 93.44 137 LEU A O 1
ATOM 1105 N N . ASP A 1 138 ? -0.771 -5.118 8.136 1.00 91.31 138 ASP A N 1
ATOM 1106 C CA . ASP A 1 138 ? -0.299 -3.821 7.637 1.00 91.31 138 ASP A CA 1
ATOM 1107 C C . ASP A 1 138 ? 1.220 -3.698 7.654 1.00 91.31 138 ASP A C 1
ATOM 1109 O O . ASP A 1 138 ? 1.819 -3.170 6.713 1.00 91.31 138 ASP A O 1
ATOM 1113 N N . SER A 1 139 ? 1.877 -4.233 8.687 1.00 91.19 139 SER A N 1
ATOM 1114 C CA . SER A 1 139 ? 3.342 -4.209 8.774 1.00 91.19 139 SER A CA 1
ATOM 1115 C C . SER A 1 139 ? 4.004 -5.010 7.638 1.00 91.19 139 SER A C 1
ATOM 1117 O O . SER A 1 139 ? 4.979 -4.565 7.017 1.00 91.19 139 SER A O 1
ATOM 1119 N N . TRP A 1 140 ? 3.430 -6.168 7.299 1.00 92.75 140 TRP A N 1
ATOM 1120 C CA . TRP A 1 140 ? 3.886 -6.997 6.185 1.00 92.75 140 TRP A CA 1
ATOM 1121 C C . TRP A 1 140 ? 3.517 -6.382 4.834 1.00 92.75 140 TRP A C 1
ATOM 1123 O O . TRP A 1 140 ? 4.372 -6.305 3.950 1.00 92.75 140 TRP A O 1
ATOM 1133 N N . ALA A 1 141 ? 2.280 -5.905 4.680 1.00 93.44 141 ALA A N 1
ATOM 1134 C CA . ALA A 1 141 ? 1.801 -5.240 3.473 1.00 93.44 141 ALA A CA 1
ATOM 1135 C C . ALA A 1 141 ? 2.663 -4.020 3.141 1.00 93.44 141 ALA A C 1
ATOM 1137 O O . ALA A 1 141 ? 3.089 -3.878 1.999 1.00 93.44 141 ALA A O 1
ATOM 1138 N N . THR A 1 142 ? 3.009 -3.204 4.140 1.00 91.81 142 THR A N 1
ATOM 1139 C CA . THR A 1 142 ? 3.913 -2.053 3.996 1.00 91.81 142 THR A CA 1
ATOM 1140 C C . THR A 1 142 ? 5.269 -2.473 3.429 1.00 91.81 142 THR A C 1
ATOM 1142 O O . THR A 1 142 ? 5.765 -1.854 2.488 1.00 91.81 142 THR A O 1
ATOM 1145 N N . SER A 1 143 ? 5.854 -3.558 3.946 1.00 92.44 143 SER A N 1
ATOM 1146 C CA . SER A 1 143 ? 7.142 -4.074 3.459 1.00 92.44 143 SER A CA 1
ATOM 1147 C C . SER A 1 143 ? 7.059 -4.507 1.991 1.00 92.44 143 SER A C 1
ATOM 1149 O O . SER A 1 143 ? 7.863 -4.089 1.159 1.00 92.44 143 SER A O 1
ATOM 1151 N N . ILE A 1 144 ? 6.058 -5.328 1.669 1.00 93.00 144 ILE A N 1
ATOM 1152 C CA . ILE A 1 144 ? 5.845 -5.900 0.332 1.00 93.00 144 ILE A CA 1
ATOM 1153 C C . ILE A 1 144 ? 5.520 -4.805 -0.691 1.00 93.00 144 ILE A C 1
ATOM 1155 O O . ILE A 1 144 ? 5.999 -4.827 -1.828 1.00 93.00 144 ILE A O 1
ATOM 1159 N N . PHE A 1 145 ? 4.726 -3.822 -0.280 1.00 91.06 145 PHE A N 1
ATOM 1160 C CA . PHE A 1 145 ? 4.374 -2.675 -1.095 1.00 91.06 145 PHE A CA 1
ATOM 1161 C C . PHE A 1 145 ? 5.615 -1.864 -1.469 1.00 91.06 145 PHE A C 1
ATOM 1163 O O . PHE A 1 145 ? 5.856 -1.639 -2.651 1.00 91.06 145 PHE A O 1
ATOM 1170 N N . VAL A 1 146 ? 6.455 -1.499 -0.495 1.00 90.62 146 VAL A N 1
ATOM 1171 C CA . VAL A 1 146 ? 7.695 -0.752 -0.762 1.00 90.62 146 VAL A CA 1
ATOM 1172 C C . VAL A 1 146 ? 8.652 -1.546 -1.657 1.00 90.62 146 VAL A C 1
ATOM 1174 O O . VAL A 1 146 ? 9.252 -0.965 -2.556 1.00 90.62 146 VAL A O 1
ATOM 1177 N N . LEU A 1 147 ? 8.757 -2.868 -1.485 1.00 90.50 147 LEU A N 1
ATOM 1178 C CA . LEU A 1 147 ? 9.556 -3.716 -2.380 1.00 90.50 147 LEU A CA 1
ATOM 1179 C C . LEU A 1 147 ? 9.020 -3.712 -3.819 1.00 90.50 147 LEU A C 1
ATOM 1181 O O . LEU A 1 147 ? 9.797 -3.612 -4.764 1.00 90.50 147 LEU A O 1
ATOM 1185 N N . SER A 1 148 ? 7.697 -3.731 -3.999 1.00 89.25 148 SER A N 1
ATOM 1186 C CA . SER A 1 148 ? 7.064 -3.626 -5.326 1.00 89.25 148 SER A CA 1
ATOM 1187 C C . SER A 1 148 ? 7.399 -2.305 -6.035 1.00 89.25 148 SER A C 1
ATOM 1189 O O . SER A 1 148 ? 7.370 -2.228 -7.262 1.00 89.25 148 SER A O 1
ATOM 1191 N N . PHE A 1 149 ? 7.734 -1.256 -5.277 1.00 86.12 149 PHE A N 1
ATOM 1192 C CA . PHE A 1 149 ? 8.142 0.044 -5.813 1.00 86.12 149 PHE A CA 1
ATOM 1193 C C . PHE A 1 149 ? 9.571 0.075 -6.357 1.00 86.12 149 PHE A C 1
ATOM 1195 O O . PHE A 1 149 ? 9.910 0.991 -7.109 1.00 86.12 149 PHE A O 1
ATOM 1202 N N . PHE A 1 150 ? 10.410 -0.916 -6.045 1.00 88.31 150 PHE A N 1
ATOM 1203 C CA . PHE A 1 150 ? 11.786 -0.949 -6.545 1.00 88.31 150 PHE A CA 1
ATOM 1204 C C . PHE A 1 150 ? 11.800 -1.067 -8.073 1.00 88.31 150 PHE A C 1
ATOM 1206 O O . PHE A 1 150 ? 12.553 -0.346 -8.724 1.00 88.31 150 PHE A O 1
ATOM 1213 N N . SER A 1 151 ? 10.893 -1.867 -8.643 1.00 84.94 151 SER A N 1
ATOM 1214 C CA . SER A 1 151 ? 10.699 -2.009 -10.095 1.00 84.94 151 SER A CA 1
ATOM 1215 C C . SER A 1 151 ? 10.328 -0.706 -10.799 1.00 84.94 151 SER A C 1
ATOM 1217 O O . SER A 1 151 ? 10.596 -0.541 -11.985 1.00 84.94 151 SER A O 1
ATOM 1219 N N . VAL A 1 152 ? 9.721 0.241 -10.077 1.00 83.81 152 VAL A N 1
ATOM 1220 C CA . VAL A 1 152 ? 9.356 1.544 -10.640 1.00 83.81 152 VAL A CA 1
ATOM 1221 C C . VAL A 1 152 ? 10.468 2.570 -10.449 1.00 83.81 152 VAL A C 1
ATOM 1223 O O . VAL A 1 152 ? 10.731 3.386 -11.328 1.00 83.81 152 VAL A O 1
ATOM 1226 N N . CYS A 1 153 ? 11.153 2.542 -9.313 1.00 82.44 153 CYS A N 1
ATOM 1227 C CA . CYS A 1 153 ? 12.058 3.622 -8.948 1.00 82.44 153 CYS A CA 1
ATOM 1228 C C . CYS A 1 153 ? 13.540 3.323 -9.208 1.00 82.44 153 CYS A C 1
ATOM 1230 O O . CYS A 1 153 ? 14.337 4.262 -9.232 1.00 82.44 153 CYS A O 1
ATOM 1232 N N . SER A 1 154 ? 13.937 2.053 -9.353 1.00 77.06 154 SER A N 1
ATOM 1233 C CA . SER A 1 154 ? 15.354 1.708 -9.469 1.00 77.06 154 SER A CA 1
ATOM 1234 C C . SER A 1 154 ? 15.936 1.989 -10.853 1.00 77.06 154 SER A C 1
ATOM 1236 O O . SER A 1 154 ? 17.103 2.347 -10.906 1.00 77.06 154 SER A O 1
ATOM 1238 N N . CYS A 1 155 ? 15.135 1.924 -11.925 1.00 74.00 155 CYS A N 1
ATOM 1239 C CA . CYS A 1 155 ? 15.482 2.148 -13.340 1.00 74.00 155 CYS A CA 1
ATOM 1240 C C . CYS A 1 155 ? 16.864 1.602 -13.773 1.00 74.00 155 CYS A C 1
ATOM 1242 O O . CYS A 1 155 ? 17.922 2.126 -13.404 1.00 74.00 155 CYS A O 1
ATOM 1244 N N . ASP A 1 156 ? 16.871 0.581 -14.637 1.00 74.00 156 ASP A N 1
ATOM 1245 C CA . ASP A 1 156 ? 18.102 -0.080 -15.104 1.00 74.00 156 ASP A CA 1
ATOM 1246 C C . ASP A 1 156 ? 18.982 -0.595 -13.933 1.00 74.00 156 ASP A C 1
ATOM 1248 O O . ASP A 1 156 ? 20.210 -0.455 -13.965 1.00 74.00 156 ASP A O 1
ATOM 1252 N N . ASN A 1 157 ? 18.365 -1.170 -12.887 1.00 73.31 157 ASN A N 1
ATOM 1253 C CA . ASN A 1 157 ? 19.042 -1.665 -11.677 1.00 73.31 157 ASN A CA 1
ATOM 1254 C C . ASN A 1 157 ? 19.900 -0.588 -10.971 1.00 73.31 157 ASN A C 1
ATOM 1256 O O . ASN A 1 157 ? 21.059 -0.802 -10.609 1.00 73.31 157 ASN A O 1
ATOM 1260 N N . GLY A 1 158 ? 19.357 0.621 -10.823 1.00 69.81 158 GLY A N 1
ATOM 1261 C CA . GLY A 1 158 ? 20.007 1.720 -10.109 1.00 69.81 158 GLY A CA 1
ATOM 1262 C C . GLY A 1 158 ? 20.986 2.545 -10.940 1.00 69.81 158 GLY A C 1
ATOM 1263 O O . GLY A 1 158 ? 21.680 3.384 -10.369 1.00 69.81 158 GLY A O 1
ATOM 1264 N N . LYS A 1 159 ? 21.082 2.318 -12.258 1.00 74.44 159 LYS A N 1
ATOM 1265 C CA . LYS A 1 159 ? 21.994 3.073 -13.140 1.00 74.44 159 LYS A CA 1
ATOM 1266 C C . LYS A 1 159 ? 21.430 4.429 -13.546 1.00 74.44 159 LYS A C 1
ATOM 1268 O O . LYS A 1 159 ? 22.180 5.398 -13.626 1.00 74.44 159 LYS A O 1
ATOM 1273 N N . THR A 1 160 ? 20.133 4.482 -13.838 1.00 75.94 160 THR A N 1
ATOM 1274 C CA . THR A 1 160 ? 19.437 5.703 -14.280 1.00 75.94 160 THR A CA 1
ATOM 1275 C C . THR A 1 160 ? 18.407 6.183 -13.258 1.00 75.94 160 THR A C 1
ATOM 1277 O O . THR A 1 160 ? 17.974 7.333 -13.323 1.00 75.94 160 THR A O 1
ATOM 1280 N N . GLY A 1 161 ? 18.042 5.327 -12.298 1.00 81.56 161 GLY A N 1
ATOM 1281 C CA . GLY A 1 161 ? 17.110 5.619 -11.215 1.00 81.56 161 GLY A CA 1
ATOM 1282 C C . GLY A 1 161 ? 17.783 5.613 -9.848 1.00 81.56 161 GLY A C 1
ATOM 1283 O O . GLY A 1 161 ? 18.967 5.914 -9.693 1.00 81.56 161 GLY A O 1
ATOM 1284 N N . VAL A 1 162 ? 17.006 5.287 -8.820 1.00 84.06 162 VAL A N 1
ATOM 1285 C CA . VAL A 1 162 ? 17.507 5.219 -7.448 1.00 84.06 162 VAL A CA 1
ATOM 1286 C C . VAL A 1 162 ? 18.235 3.895 -7.227 1.00 84.06 162 VAL A C 1
ATOM 1288 O O . VAL A 1 162 ? 17.732 2.820 -7.557 1.00 84.06 162 VAL A O 1
ATOM 1291 N N . SER A 1 163 ? 19.418 3.949 -6.617 1.00 86.69 163 SER A N 1
ATOM 1292 C CA . SER A 1 163 ? 20.162 2.726 -6.317 1.00 86.69 163 SER A CA 1
ATOM 1293 C C . SER A 1 163 ? 19.352 1.775 -5.424 1.00 86.69 163 SER A C 1
ATOM 1295 O O . SER A 1 163 ? 18.658 2.208 -4.497 1.00 86.69 163 SER A O 1
ATOM 1297 N N . VAL A 1 164 ? 19.485 0.466 -5.659 1.00 85.19 164 VAL A N 1
ATOM 1298 C CA . VAL A 1 164 ? 18.833 -0.574 -4.843 1.00 85.19 164 VAL A CA 1
ATOM 1299 C C . VAL A 1 164 ? 19.206 -0.431 -3.360 1.00 85.19 164 VAL A C 1
ATOM 1301 O O . VAL A 1 164 ? 18.364 -0.593 -2.479 1.00 85.19 164 VAL A O 1
ATOM 1304 N N . TYR A 1 165 ? 20.450 -0.042 -3.064 1.00 87.06 165 TYR A N 1
ATOM 1305 C CA . TYR A 1 165 ? 20.900 0.226 -1.696 1.00 87.06 165 TYR A CA 1
ATOM 1306 C C . TYR A 1 165 ? 20.117 1.372 -1.037 1.00 87.06 165 TYR A C 1
ATOM 1308 O O . TYR A 1 165 ? 19.616 1.227 0.077 1.00 87.06 165 TYR A O 1
ATOM 1316 N N . THR A 1 166 ? 19.950 2.497 -1.737 1.00 88.31 166 THR A N 1
ATOM 1317 C CA . THR A 1 166 ? 19.146 3.630 -1.253 1.00 88.31 166 THR A CA 1
ATOM 1318 C C . THR A 1 166 ? 17.686 3.227 -1.031 1.00 88.31 166 THR A C 1
ATOM 1320 O O . THR A 1 166 ? 17.065 3.657 -0.062 1.00 88.31 166 THR A O 1
ATOM 1323 N N . MET A 1 167 ? 17.146 2.351 -1.876 1.00 88.81 167 MET A N 1
ATOM 1324 C CA . MET A 1 167 ? 15.791 1.822 -1.725 1.00 88.81 167 MET A CA 1
ATOM 1325 C C . MET A 1 167 ? 15.614 0.958 -0.467 1.00 88.81 167 MET A C 1
ATOM 1327 O O . MET A 1 167 ? 14.623 1.115 0.249 1.00 88.81 167 MET A O 1
ATOM 1331 N N . TYR A 1 168 ? 16.603 0.133 -0.108 1.00 90.31 168 TYR A N 1
ATOM 1332 C CA . TYR A 1 168 ? 16.603 -0.575 1.179 1.00 90.31 168 TYR A CA 1
ATOM 1333 C C . TYR A 1 168 ? 16.695 0.370 2.388 1.00 90.31 168 TYR A C 1
ATOM 1335 O O . TYR A 1 168 ? 16.089 0.097 3.430 1.00 90.31 168 TYR A O 1
ATOM 1343 N N . ILE A 1 169 ? 17.397 1.503 2.260 1.00 92.81 169 ILE A N 1
ATOM 1344 C CA . ILE A 1 169 ? 17.390 2.548 3.296 1.00 92.81 169 ILE A CA 1
ATOM 1345 C C . ILE A 1 169 ? 15.979 3.129 3.445 1.00 92.81 169 ILE A C 1
ATOM 1347 O O . ILE A 1 169 ? 15.488 3.228 4.569 1.00 92.81 169 ILE A O 1
ATOM 1351 N N . TYR A 1 170 ? 15.296 3.460 2.343 1.00 90.62 170 TYR A N 1
ATOM 1352 C CA . TYR A 1 170 ? 13.917 3.956 2.404 1.00 90.62 170 TYR A CA 1
ATOM 1353 C C . TYR A 1 170 ? 12.962 2.945 3.037 1.00 90.62 170 TYR A C 1
ATOM 1355 O O . TYR A 1 170 ? 12.194 3.324 3.919 1.00 90.62 170 TYR A O 1
ATOM 1363 N N . LEU A 1 171 ? 13.055 1.664 2.669 1.00 92.06 171 LEU A N 1
ATOM 1364 C CA . LEU A 1 171 ? 12.294 0.594 3.318 1.00 92.06 171 LEU A CA 1
ATOM 1365 C C . LEU A 1 171 ? 12.529 0.579 4.835 1.00 92.06 171 LEU A C 1
ATOM 1367 O O . LEU A 1 171 ? 11.575 0.544 5.609 1.00 92.06 171 LEU A O 1
ATOM 1371 N N . SER A 1 172 ? 13.788 0.674 5.265 1.00 92.62 172 SER A N 1
ATOM 1372 C CA . SER A 1 172 ? 14.140 0.698 6.690 1.00 92.62 172 SER A CA 1
ATOM 1373 C C . SER A 1 172 ? 13.535 1.905 7.413 1.00 92.62 172 SER A C 1
ATOM 1375 O O . SER A 1 172 ? 13.011 1.759 8.514 1.00 92.62 172 SER A O 1
ATOM 1377 N N . ILE A 1 173 ? 13.554 3.087 6.788 1.00 92.38 173 ILE A N 1
ATOM 1378 C CA . ILE A 1 173 ? 12.952 4.310 7.340 1.00 92.38 173 ILE A CA 1
ATOM 1379 C C . ILE A 1 173 ? 11.430 4.167 7.457 1.00 92.38 173 ILE A C 1
ATOM 1381 O O . ILE A 1 173 ? 10.862 4.536 8.483 1.00 92.38 173 ILE A O 1
ATOM 1385 N N . VAL A 1 174 ? 10.767 3.623 6.433 1.00 91.44 174 VAL A N 1
ATOM 1386 C CA . VAL A 1 174 ? 9.310 3.420 6.433 1.00 91.44 174 VAL A CA 1
ATOM 1387 C C . VAL A 1 174 ? 8.901 2.449 7.539 1.00 91.44 174 VAL A C 1
ATOM 1389 O O . VAL A 1 174 ? 7.994 2.756 8.311 1.00 91.44 174 VAL A O 1
ATOM 1392 N N . LEU A 1 175 ? 9.600 1.319 7.673 1.00 91.31 175 LEU A N 1
ATOM 1393 C CA . LEU A 1 175 ? 9.321 0.349 8.733 1.00 91.31 175 LEU A CA 1
ATOM 1394 C C . LEU A 1 175 ? 9.615 0.918 10.118 1.00 91.31 175 LEU A C 1
ATOM 1396 O O . LEU A 1 175 ? 8.835 0.710 11.043 1.00 91.31 175 LEU A O 1
ATOM 1400 N N . PHE A 1 176 ? 10.693 1.688 10.269 1.00 90.62 176 PHE A N 1
ATOM 1401 C CA . PHE A 1 176 ? 10.980 2.370 11.525 1.00 90.62 176 PHE A CA 1
ATOM 1402 C C . PHE A 1 176 ? 9.870 3.363 11.900 1.00 90.62 176 PHE A C 1
ATOM 1404 O O . PHE A 1 176 ? 9.407 3.348 13.036 1.00 90.62 176 PHE A O 1
ATOM 1411 N N . ASN A 1 177 ? 9.382 4.161 10.944 1.00 90.62 177 ASN A N 1
ATOM 1412 C CA . ASN A 1 177 ? 8.262 5.082 11.156 1.00 90.62 177 ASN A CA 1
ATOM 1413 C C . ASN A 1 177 ? 6.985 4.330 11.573 1.00 90.62 177 ASN A C 1
ATOM 1415 O O . ASN A 1 177 ? 6.368 4.678 12.578 1.00 90.62 177 ASN A O 1
ATOM 1419 N N . PHE A 1 178 ? 6.655 3.230 10.884 1.00 88.62 178 PHE A N 1
ATOM 1420 C CA . PHE A 1 178 ? 5.531 2.366 11.255 1.00 88.62 178 PHE A CA 1
ATOM 1421 C C . PHE A 1 178 ? 5.649 1.880 12.708 1.00 88.62 178 PHE A C 1
ATOM 1423 O O . PHE A 1 178 ? 4.691 1.972 13.480 1.00 88.62 178 PHE A O 1
ATOM 1430 N N . MET A 1 179 ? 6.838 1.425 13.119 1.00 88.81 179 MET A N 1
ATOM 1431 C CA . MET A 1 179 ? 7.094 0.997 14.496 1.00 88.81 179 MET A CA 1
ATOM 1432 C C . MET A 1 179 ? 6.987 2.150 15.501 1.00 88.81 179 MET A C 1
ATOM 1434 O O . MET A 1 179 ? 6.446 1.952 16.589 1.00 88.81 179 MET A O 1
ATOM 1438 N N . CYS A 1 180 ? 7.449 3.354 15.153 1.00 90.38 180 CYS A N 1
ATOM 1439 C CA . CYS A 1 180 ? 7.315 4.542 15.995 1.00 90.38 180 CYS A CA 1
ATOM 1440 C C . CYS A 1 180 ? 5.848 4.920 16.242 1.00 90.38 180 CYS A C 1
ATOM 1442 O O . CYS A 1 180 ? 5.490 5.154 17.394 1.00 90.38 180 CYS A O 1
ATOM 1444 N N . SER A 1 181 ? 4.983 4.909 15.221 1.00 87.31 181 SER A N 1
ATOM 1445 C CA . SER A 1 181 ? 3.545 5.186 15.396 1.00 87.31 181 SER A CA 1
ATOM 1446 C C . SER A 1 181 ? 2.864 4.168 16.320 1.00 87.31 181 SER A C 1
ATOM 1448 O O . SER A 1 181 ? 2.012 4.517 17.137 1.00 87.31 181 SER A O 1
ATOM 1450 N N . HIS A 1 182 ? 3.271 2.899 16.248 1.00 85.69 182 HIS A N 1
ATOM 1451 C CA . HIS A 1 182 ? 2.756 1.842 17.123 1.00 85.69 182 HIS A CA 1
ATOM 1452 C C . HIS A 1 182 ? 3.287 1.945 18.552 1.00 85.69 182 HIS A C 1
ATOM 1454 O O . HIS A 1 182 ? 2.546 1.714 19.511 1.00 85.69 182 HIS A O 1
ATOM 1460 N N . TRP A 1 183 ? 4.556 2.323 18.706 1.00 87.00 183 TRP A N 1
ATOM 1461 C CA . TRP A 1 183 ? 5.131 2.655 20.003 1.00 87.00 183 TRP A CA 1
ATOM 1462 C C . TRP A 1 183 ? 4.379 3.828 20.633 1.00 87.00 183 TRP A C 1
ATOM 1464 O O . TRP A 1 183 ? 4.023 3.772 21.809 1.00 87.00 183 TRP A O 1
ATOM 1474 N N . GLU A 1 184 ? 4.113 4.891 19.874 1.00 87.94 184 GLU A N 1
ATOM 1475 C CA . GLU A 1 184 ? 3.347 6.041 20.352 1.00 87.94 184 GLU A CA 1
ATOM 1476 C C . GLU A 1 184 ? 1.959 5.605 20.823 1.00 87.94 184 GLU A C 1
ATOM 1478 O O . GLU A 1 184 ? 1.616 5.861 21.977 1.00 87.94 184 GLU A O 1
ATOM 1483 N N . LYS A 1 185 ? 1.227 4.833 20.008 1.00 85.06 185 LYS A N 1
ATOM 1484 C CA . LYS A 1 185 ? -0.067 4.248 20.388 1.00 85.06 185 LYS A CA 1
ATOM 1485 C C . LYS A 1 185 ? 0.008 3.454 21.687 1.00 85.06 185 LYS A C 1
ATOM 1487 O O . LYS A 1 185 ? -0.874 3.583 22.531 1.00 85.06 185 LYS A O 1
ATOM 1492 N N . TYR A 1 186 ? 1.047 2.640 21.869 1.00 83.31 186 TYR A N 1
ATOM 1493 C CA . TYR A 1 186 ? 1.223 1.858 23.092 1.00 83.31 186 TYR A CA 1
ATOM 1494 C C . TYR A 1 186 ? 1.339 2.748 24.343 1.00 83.31 186 TYR A C 1
ATOM 1496 O O . TYR A 1 186 ? 0.836 2.381 25.404 1.00 83.31 186 TYR A O 1
ATOM 1504 N N . ASN A 1 187 ? 1.960 3.925 24.225 1.00 85.81 187 ASN A N 1
ATOM 1505 C CA . ASN A 1 187 ? 2.142 4.846 25.350 1.00 85.81 187 ASN A CA 1
ATOM 1506 C C . ASN A 1 187 ? 0.953 5.795 25.559 1.00 85.81 187 ASN A C 1
ATOM 1508 O O . ASN A 1 187 ? 0.595 6.073 26.701 1.00 85.81 187 ASN A O 1
ATOM 1512 N N . THR A 1 188 ? 0.347 6.305 24.483 1.00 85.56 188 THR A N 1
ATOM 1513 C CA . THR A 1 188 ? -0.717 7.326 24.537 1.00 85.56 188 THR A CA 1
ATOM 1514 C C . THR A 1 188 ? -2.126 6.733 24.520 1.00 85.56 188 THR A C 1
ATOM 1516 O O . THR A 1 188 ? -3.078 7.395 24.928 1.00 85.56 188 THR A O 1
ATOM 1519 N N . GLY A 1 189 ? -2.279 5.497 24.037 1.00 80.62 189 GLY A N 1
ATOM 1520 C CA . GLY A 1 189 ? -3.571 4.873 23.749 1.00 80.62 189 GLY A CA 1
ATOM 1521 C C . GLY A 1 189 ? -4.234 5.362 22.455 1.00 80.62 189 GLY A C 1
ATOM 1522 O O . GLY A 1 189 ? -5.347 4.931 22.158 1.00 80.62 189 GLY A O 1
ATOM 1523 N N . VAL A 1 190 ? -3.582 6.242 21.683 1.00 81.94 190 VAL A N 1
ATOM 1524 C CA . VAL A 1 190 ? -4.116 6.820 20.440 1.00 81.94 190 VAL A CA 1
ATOM 1525 C C . VAL A 1 190 ? -3.163 6.543 19.282 1.00 81.94 190 VAL A C 1
ATOM 1527 O O . VAL A 1 190 ? -1.969 6.810 19.379 1.00 81.94 190 VAL A O 1
ATOM 1530 N N . LEU A 1 191 ? -3.688 6.021 18.172 1.00 85.12 191 LEU A N 1
ATOM 1531 C CA . LEU A 1 191 ? -2.920 5.838 16.943 1.00 85.12 191 LEU A CA 1
ATOM 1532 C C . LEU A 1 191 ? -2.982 7.108 16.092 1.00 85.12 191 LEU A C 1
ATOM 1534 O O . LEU A 1 191 ? -4.041 7.441 15.558 1.00 85.12 191 LEU A O 1
ATOM 1538 N N . PHE A 1 192 ? -1.853 7.793 15.941 1.00 83.81 192 PHE A N 1
ATOM 1539 C CA . PHE A 1 192 ? -1.725 8.888 14.985 1.00 83.81 192 PHE A CA 1
ATOM 1540 C C . PHE A 1 192 ? -1.317 8.338 13.623 1.00 83.81 192 PHE A C 1
ATOM 1542 O O . PHE A 1 192 ? -0.279 7.689 13.484 1.00 83.81 192 PHE A O 1
ATOM 1549 N N . LEU A 1 193 ? -2.157 8.585 12.621 1.00 84.25 193 LEU A N 1
ATOM 1550 C CA . LEU A 1 193 ? -1.921 8.109 11.263 1.00 84.25 193 LEU A CA 1
ATOM 1551 C C . LEU A 1 193 ? -0.899 9.017 10.556 1.00 84.25 193 LEU A C 1
ATOM 1553 O O . LEU A 1 193 ? -1.106 10.234 10.479 1.00 84.25 193 LEU A O 1
ATOM 1557 N N . PRO A 1 194 ? 0.213 8.465 10.036 1.00 84.25 194 PRO A N 1
ATOM 1558 C CA . PRO A 1 194 ? 1.214 9.261 9.345 1.00 84.25 194 PRO A CA 1
ATOM 1559 C C . PRO A 1 194 ? 0.685 9.717 7.983 1.00 84.25 194 PRO A C 1
ATOM 1561 O O . PRO A 1 194 ? 0.269 8.905 7.162 1.00 84.25 194 PRO A O 1
ATOM 1564 N N . TRP A 1 195 ? 0.796 11.014 7.682 1.00 84.25 195 TRP A N 1
ATOM 1565 C CA . TRP A 1 195 ? 0.340 11.581 6.399 1.00 84.25 195 TRP A CA 1
ATOM 1566 C C . TRP A 1 195 ? 0.992 10.921 5.184 1.00 84.25 195 TRP A C 1
ATOM 1568 O O . TRP A 1 195 ? 0.389 10.819 4.115 1.00 84.25 195 TRP A O 1
ATOM 1578 N N . GLY A 1 196 ? 2.238 10.469 5.358 1.00 84.50 196 GLY A N 1
ATOM 1579 C CA . GLY A 1 196 ? 2.984 9.762 4.326 1.00 84.50 196 GLY A CA 1
ATOM 1580 C C . GLY A 1 196 ? 2.257 8.517 3.820 1.00 84.50 196 GLY A C 1
ATOM 1581 O O . GLY A 1 196 ? 2.399 8.202 2.644 1.00 84.50 196 GLY A O 1
ATOM 1582 N N . TYR A 1 197 ? 1.438 7.865 4.653 1.00 86.31 197 TYR A N 1
ATOM 1583 C CA . TYR A 1 197 ? 0.675 6.687 4.255 1.00 86.31 197 TYR A CA 1
ATOM 1584 C C . TYR A 1 197 ? -0.312 7.014 3.129 1.00 86.31 197 TYR A C 1
ATOM 1586 O O . TYR A 1 197 ? -0.117 6.552 2.006 1.00 86.31 197 TYR A O 1
ATOM 1594 N N . ASP A 1 198 ? -1.298 7.885 3.354 1.00 87.25 198 ASP A N 1
ATOM 1595 C CA . ASP A 1 198 ? -2.299 8.190 2.320 1.00 87.25 198 ASP A CA 1
ATOM 1596 C C . ASP A 1 198 ? -1.681 8.844 1.083 1.00 87.25 198 ASP A C 1
ATOM 1598 O O . ASP A 1 198 ? -2.072 8.546 -0.048 1.00 87.25 198 ASP A O 1
ATOM 1602 N N . ILE A 1 199 ? -0.700 9.734 1.283 1.00 88.88 199 ILE A N 1
ATOM 1603 C CA . ILE A 1 199 ? -0.002 10.389 0.172 1.00 88.88 199 ILE A CA 1
ATOM 1604 C C . ILE A 1 199 ? 0.691 9.334 -0.688 1.00 88.88 199 ILE A C 1
ATOM 1606 O O . ILE A 1 199 ? 0.556 9.380 -1.911 1.00 88.88 199 ILE A O 1
ATOM 1610 N N . SER A 1 200 ? 1.372 8.364 -0.065 1.00 88.62 200 SER A N 1
ATOM 1611 C CA . SER A 1 200 ? 2.019 7.267 -0.785 1.00 88.62 200 SER A CA 1
ATOM 1612 C C . SER A 1 200 ? 1.007 6.418 -1.547 1.00 88.62 200 SER A C 1
ATOM 1614 O O . SER A 1 200 ? 1.234 6.116 -2.712 1.00 88.62 200 SER A O 1
ATOM 1616 N N . GLN A 1 201 ? -0.154 6.109 -0.966 1.00 90.50 201 GLN A N 1
ATOM 1617 C CA . GLN A 1 201 ? -1.178 5.297 -1.626 1.00 90.50 201 GLN A CA 1
ATOM 1618 C C . GLN A 1 201 ? -1.768 5.999 -2.857 1.00 90.50 201 GLN A C 1
ATOM 1620 O O . GLN A 1 201 ? -2.028 5.366 -3.884 1.00 90.50 201 GLN A O 1
ATOM 1625 N N . VAL A 1 202 ? -1.975 7.318 -2.789 1.00 89.56 202 VAL A N 1
ATOM 1626 C CA . VAL A 1 202 ? -2.465 8.109 -3.929 1.00 89.56 202 VAL A CA 1
ATOM 1627 C C . VAL A 1 202 ? -1.400 8.271 -5.007 1.00 89.56 202 VAL A C 1
ATOM 1629 O O . VAL A 1 202 ? -1.700 8.051 -6.184 1.00 89.56 202 VAL A O 1
ATOM 1632 N N . SER A 1 203 ? -0.175 8.641 -4.628 1.00 89.12 203 SER A N 1
ATOM 1633 C CA . SER A 1 203 ? 0.919 8.861 -5.579 1.00 89.12 203 SER A CA 1
ATOM 1634 C C . SER A 1 203 ? 1.288 7.573 -6.310 1.00 89.12 203 SER A C 1
ATOM 1636 O O . SER A 1 203 ? 1.496 7.589 -7.520 1.00 89.12 203 SER A O 1
ATOM 1638 N N . SER A 1 204 ? 1.251 6.442 -5.611 1.00 87.38 204 SER A N 1
ATOM 1639 C CA . SER A 1 204 ? 1.543 5.118 -6.157 1.00 87.38 204 SER A CA 1
ATOM 1640 C C . SER A 1 204 ? 0.693 4.772 -7.374 1.00 87.38 204 SER A C 1
ATOM 1642 O O . SER A 1 204 ? 1.204 4.307 -8.391 1.00 87.38 204 SER A O 1
ATOM 1644 N N . ARG A 1 205 ? -0.605 5.082 -7.326 1.00 88.06 205 ARG A N 1
ATOM 1645 C CA . ARG A 1 205 ? -1.508 4.854 -8.463 1.00 88.06 205 ARG A CA 1
ATOM 1646 C C . ARG A 1 205 ? -1.160 5.735 -9.654 1.00 88.06 205 ARG A C 1
ATOM 1648 O O . ARG A 1 205 ? -1.188 5.268 -10.787 1.00 88.06 205 ARG A O 1
ATOM 1655 N N . GLN A 1 206 ? -0.821 6.999 -9.407 1.00 88.44 206 GLN A N 1
ATOM 1656 C CA . GLN A 1 206 ? -0.417 7.928 -10.466 1.00 88.44 206 GLN A CA 1
ATOM 1657 C C . GLN A 1 206 ? 0.886 7.477 -11.128 1.00 88.44 206 GLN A C 1
ATOM 1659 O O . GLN A 1 206 ? 1.009 7.553 -12.347 1.00 88.44 206 GLN A O 1
ATOM 1664 N N . ILE A 1 207 ? 1.822 6.961 -10.333 1.00 89.06 207 ILE A N 1
ATOM 1665 C CA . ILE A 1 207 ? 3.098 6.431 -10.803 1.00 89.06 207 ILE A CA 1
ATOM 1666 C C . ILE A 1 207 ? 2.878 5.215 -11.715 1.00 89.06 207 ILE A C 1
ATOM 1668 O O . ILE A 1 207 ? 3.370 5.217 -12.840 1.00 89.06 207 ILE A O 1
ATOM 1672 N N . TYR A 1 208 ? 2.067 4.231 -11.311 1.00 89.00 208 TYR A N 1
ATOM 1673 C CA . TYR A 1 208 ? 1.753 3.087 -12.179 1.00 89.00 208 TYR A CA 1
ATOM 1674 C C . TYR A 1 208 ? 1.069 3.502 -13.490 1.00 89.00 208 TYR A C 1
ATOM 1676 O O . TYR A 1 208 ? 1.378 2.962 -14.551 1.00 89.00 208 TYR A O 1
ATOM 1684 N N . LEU A 1 209 ? 0.180 4.500 -13.454 1.00 87.69 209 LEU A N 1
ATOM 1685 C CA . LEU A 1 209 ? -0.423 5.053 -14.671 1.00 87.69 209 LEU A CA 1
ATOM 1686 C C . LEU A 1 209 ? 0.602 5.782 -15.556 1.00 87.69 209 LEU A C 1
ATOM 1688 O O . LEU A 1 209 ? 0.514 5.717 -16.782 1.00 87.69 209 LEU A O 1
ATOM 1692 N N . ALA A 1 210 ? 1.591 6.450 -14.964 1.00 86.81 210 ALA A N 1
ATOM 1693 C CA . ALA A 1 210 ? 2.668 7.091 -15.710 1.00 86.81 210 ALA A CA 1
ATOM 1694 C C . ALA A 1 210 ? 3.566 6.063 -16.420 1.00 86.81 210 ALA A C 1
ATOM 1696 O O . ALA A 1 210 ? 3.965 6.305 -17.560 1.00 86.81 210 ALA A O 1
ATOM 1697 N N . GLU A 1 211 ? 3.827 4.902 -15.809 1.00 84.50 211 GLU A N 1
ATOM 1698 C CA . GLU A 1 211 ? 4.563 3.806 -16.459 1.00 84.50 211 GLU A CA 1
ATOM 1699 C C . GLU A 1 211 ? 3.836 3.281 -17.706 1.00 84.50 211 GLU A C 1
ATOM 1701 O O . GLU A 1 211 ? 4.460 3.007 -18.731 1.00 84.50 211 GLU A O 1
ATOM 1706 N N . ILE A 1 212 ? 2.501 3.254 -17.691 1.00 84.81 212 ILE A N 1
ATOM 1707 C CA . ILE A 1 212 ? 1.703 2.917 -18.879 1.00 84.81 212 ILE A CA 1
ATOM 1708 C C . ILE A 1 212 ? 1.914 3.943 -19.994 1.00 84.81 212 ILE A C 1
ATOM 1710 O O . ILE A 1 212 ? 2.112 3.568 -21.149 1.00 84.81 212 ILE A O 1
ATOM 1714 N N . LEU A 1 213 ? 1.892 5.238 -19.668 1.00 82.94 213 LEU A N 1
ATOM 1715 C CA . LEU A 1 213 ? 2.124 6.293 -20.657 1.00 82.94 213 LEU A CA 1
ATOM 1716 C C . LEU A 1 213 ? 3.533 6.203 -21.251 1.00 82.94 213 LEU A C 1
ATOM 1718 O O . LEU A 1 213 ? 3.692 6.348 -22.465 1.00 82.94 213 LEU A O 1
ATOM 1722 N N . LYS A 1 214 ? 4.546 5.916 -20.422 1.00 81.12 214 LYS A N 1
ATOM 1723 C CA . LYS A 1 214 ? 5.916 5.659 -20.889 1.00 81.12 214 LYS A CA 1
ATOM 1724 C C . LYS A 1 214 ? 5.959 4.461 -21.834 1.00 81.12 214 LYS A C 1
ATOM 1726 O O . LYS A 1 214 ? 6.511 4.581 -22.925 1.00 81.12 214 LYS A O 1
ATOM 1731 N N . TYR A 1 215 ? 5.322 3.351 -21.465 1.00 79.44 215 TYR A N 1
ATOM 1732 C CA . TYR A 1 215 ? 5.236 2.152 -22.297 1.00 79.44 215 TYR A CA 1
ATOM 1733 C C . TYR A 1 215 ? 4.603 2.446 -23.666 1.00 79.44 215 TYR A C 1
ATOM 1735 O O . TYR A 1 215 ? 5.174 2.116 -24.705 1.00 79.44 215 TYR A O 1
ATOM 1743 N N . VAL A 1 216 ? 3.448 3.122 -23.688 1.00 81.38 216 VAL A N 1
ATOM 1744 C CA . VAL A 1 216 ? 2.736 3.471 -24.930 1.00 81.38 216 VAL A CA 1
ATOM 1745 C C . VAL A 1 216 ? 3.575 4.399 -25.811 1.00 81.38 216 VAL A C 1
ATOM 1747 O O . VAL A 1 216 ? 3.587 4.237 -27.034 1.00 81.38 216 VAL A O 1
ATOM 1750 N N . LYS A 1 217 ? 4.308 5.338 -25.199 1.00 80.75 217 LYS A N 1
ATOM 1751 C CA . LYS A 1 217 ? 5.221 6.247 -25.898 1.00 80.75 217 LYS A CA 1
ATOM 1752 C C . LYS A 1 217 ? 6.408 5.514 -26.522 1.00 80.75 217 LYS A C 1
ATOM 1754 O O . LYS A 1 217 ? 6.747 5.809 -27.664 1.00 80.75 217 LYS A O 1
ATOM 1759 N N . LEU A 1 218 ? 7.006 4.558 -25.809 1.00 77.38 218 LEU A N 1
ATOM 1760 C CA . LEU A 1 218 ? 8.110 3.739 -26.324 1.00 77.38 218 LEU A CA 1
ATOM 1761 C C . LEU A 1 218 ? 7.675 2.841 -27.491 1.00 77.38 218 LEU A C 1
ATOM 1763 O O . LEU A 1 218 ? 8.449 2.648 -28.421 1.00 77.38 218 LEU A O 1
ATOM 1767 N N . GLN A 1 219 ? 6.437 2.336 -27.474 1.00 76.50 219 GLN A N 1
ATOM 1768 C CA . GLN A 1 219 ? 5.880 1.531 -28.571 1.00 76.50 219 GLN A CA 1
ATOM 1769 C C . GLN A 1 219 ? 5.484 2.361 -29.805 1.00 76.50 219 GLN A C 1
ATOM 1771 O O . GLN A 1 219 ? 5.454 1.830 -30.910 1.00 76.50 219 GLN A O 1
ATOM 1776 N N . ASN A 1 220 ? 5.179 3.656 -29.646 1.00 81.25 220 ASN A N 1
ATOM 1777 C CA . ASN A 1 220 ? 4.695 4.519 -30.732 1.00 81.25 220 ASN A CA 1
ATOM 1778 C C . ASN A 1 220 ? 5.491 5.835 -30.837 1.00 81.25 220 ASN A C 1
ATOM 1780 O O . ASN A 1 220 ? 4.897 6.915 -30.733 1.00 81.25 220 ASN A O 1
ATOM 1784 N N . PRO A 1 221 ? 6.818 5.793 -31.052 1.00 77.94 221 PRO A N 1
ATOM 1785 C CA . PRO A 1 221 ? 7.656 6.993 -31.015 1.00 77.94 221 PRO A CA 1
ATOM 1786 C C . PRO A 1 221 ? 7.228 8.052 -32.047 1.00 77.94 221 PRO A C 1
ATOM 1788 O O . PRO A 1 221 ? 7.211 9.241 -31.731 1.00 77.94 221 PRO A O 1
ATOM 1791 N N . GLU A 1 222 ? 6.791 7.616 -33.233 1.00 81.56 222 GLU A N 1
ATOM 1792 C CA . GLU A 1 222 ? 6.360 8.473 -34.351 1.00 81.56 222 GLU A CA 1
ATOM 1793 C C . GLU A 1 222 ? 5.091 9.291 -34.053 1.00 81.56 222 GLU A C 1
ATOM 1795 O O . GLU A 1 222 ? 4.943 10.433 -34.485 1.00 81.56 222 GLU A O 1
ATOM 1800 N N . ILE A 1 223 ? 4.151 8.734 -33.283 1.00 77.25 223 ILE A N 1
ATOM 1801 C CA . ILE A 1 223 ? 2.902 9.432 -32.943 1.00 77.25 223 ILE A CA 1
ATOM 1802 C C . ILE A 1 223 ? 3.196 10.576 -31.968 1.00 77.25 223 ILE A C 1
ATOM 1804 O O . ILE A 1 223 ? 2.674 11.684 -32.110 1.00 77.25 223 ILE A O 1
ATOM 1808 N N . PHE A 1 224 ? 4.055 10.327 -30.979 1.00 76.06 224 PHE A N 1
ATOM 1809 C CA . PHE A 1 224 ? 4.385 11.324 -29.964 1.00 76.06 224 PHE A CA 1
ATOM 1810 C C . PHE A 1 224 ? 5.338 12.405 -30.481 1.00 76.06 224 PHE A C 1
ATOM 1812 O O . PHE A 1 224 ? 5.214 13.553 -30.053 1.00 76.06 224 PHE A O 1
ATOM 1819 N N . SER A 1 225 ? 6.240 12.086 -31.415 1.00 76.12 225 SER A N 1
ATOM 1820 C CA . SER A 1 225 ? 7.047 13.100 -32.104 1.00 76.12 225 SER A CA 1
ATOM 1821 C C . SER A 1 225 ? 6.161 14.026 -32.951 1.00 76.12 225 SER A C 1
ATOM 1823 O O . SER A 1 225 ? 6.287 15.246 -32.854 1.00 76.12 225 SER A O 1
ATOM 1825 N N . ALA A 1 226 ? 5.182 13.481 -33.683 1.00 71.50 226 ALA A N 1
ATOM 1826 C CA . ALA A 1 226 ? 4.227 14.267 -34.467 1.00 71.50 226 ALA A CA 1
ATOM 1827 C C . ALA A 1 226 ? 3.311 15.163 -33.605 1.00 71.50 226 ALA A C 1
ATOM 1829 O O . ALA A 1 226 ? 2.996 16.290 -33.996 1.00 71.50 226 ALA A O 1
ATOM 1830 N N . LEU A 1 227 ? 2.894 14.695 -32.423 1.00 71.62 227 LEU A N 1
ATOM 1831 C CA . LEU A 1 227 ? 2.110 15.489 -31.468 1.00 71.62 227 LEU A CA 1
ATOM 1832 C C . LEU A 1 227 ? 2.931 16.617 -30.825 1.00 71.62 227 LEU A C 1
ATOM 1834 O O . LEU A 1 227 ? 2.412 17.717 -30.651 1.00 71.62 227 LEU A O 1
ATOM 1838 N N . ALA A 1 228 ? 4.208 16.376 -30.511 1.00 70.50 228 ALA A N 1
ATOM 1839 C CA . ALA A 1 228 ? 5.094 17.398 -29.953 1.00 70.50 228 ALA A CA 1
ATOM 1840 C C . ALA A 1 228 ? 5.351 18.550 -30.941 1.00 70.50 228 ALA A C 1
ATOM 1842 O O . ALA A 1 228 ? 5.380 19.710 -30.538 1.00 70.50 228 ALA A O 1
ATOM 1843 N N . VAL A 1 229 ? 5.466 18.245 -32.238 1.00 62.12 229 VAL A N 1
ATOM 1844 C CA . VAL A 1 229 ? 5.647 19.258 -33.292 1.00 62.12 229 VAL A CA 1
ATOM 1845 C C . VAL A 1 229 ? 4.391 20.121 -33.474 1.00 62.12 229 VAL A C 1
ATOM 1847 O O . VAL A 1 229 ? 4.506 21.328 -33.662 1.00 62.12 229 VAL A O 1
ATOM 1850 N N . LYS A 1 230 ? 3.186 19.545 -33.357 1.00 60.16 230 LYS A N 1
ATOM 1851 C CA . LYS A 1 230 ? 1.915 20.289 -33.484 1.00 60.16 230 LYS A CA 1
ATOM 1852 C C . LYS A 1 230 ? 1.570 21.181 -32.284 1.00 60.16 230 LYS A C 1
ATOM 1854 O O . LYS A 1 230 ? 0.722 22.051 -32.419 1.00 60.16 230 LYS A O 1
ATOM 1859 N N . GLY A 1 231 ? 2.187 20.969 -31.121 1.00 54.41 231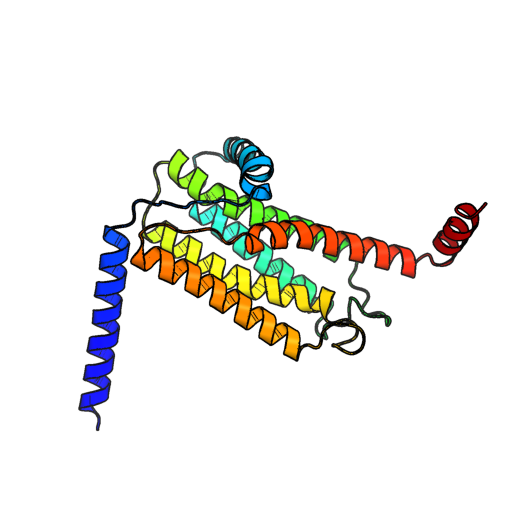 GLY A N 1
ATOM 1860 C CA . GLY A 1 231 ? 1.986 21.808 -29.931 1.00 54.41 231 GLY A CA 1
ATOM 1861 C C . GLY A 1 231 ? 2.864 23.065 -29.880 1.00 54.41 231 GLY A C 1
ATOM 1862 O O . GLY A 1 231 ? 2.724 23.855 -28.952 1.00 54.41 231 GLY A O 1
ATOM 1863 N N . CYS A 1 232 ? 3.781 23.236 -30.837 1.00 51.19 232 CYS A N 1
ATOM 1864 C CA . CYS A 1 232 ? 4.741 24.344 -30.896 1.00 51.19 232 CYS A CA 1
ATOM 1865 C C . CYS A 1 232 ? 4.456 25.342 -32.039 1.00 51.19 232 CYS A C 1
ATOM 1867 O O . CYS A 1 232 ? 5.320 26.154 -32.362 1.00 51.19 232 CYS A O 1
ATOM 1869 N N . SER A 1 233 ? 3.269 25.272 -32.658 1.00 42.78 233 SER A N 1
ATOM 1870 C CA . SER A 1 233 ? 2.801 26.187 -33.713 1.00 42.78 233 SER A CA 1
ATOM 1871 C C . SER A 1 233 ? 1.689 27.102 -33.226 1.00 42.78 233 SER A C 1
ATOM 1873 O O . SER A 1 233 ? 0.714 26.537 -32.677 1.00 42.78 233 SER A O 1
#

Foldseek 3Di:
DPPVVVVVCVCVVVVCVCLLVVLQVLAPAAEDEPACCCVPPVVVVLVVVLVVDDLPDALLVLLVQLLVLLVVLLVLLCVLCVLLACQAPDDSPDDLVSLVSSLVSLVSSVSSLSNSVVSCVVNVNDG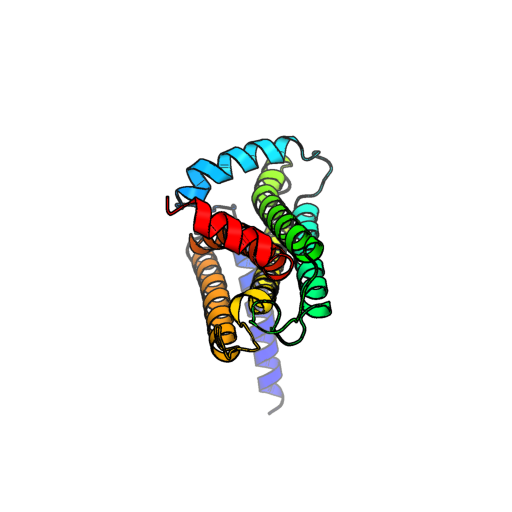SVSVVSNLVSVLVSLLSNLSSCSSLACHRCVPPGHHPVVSVVVSVVSSVVSVVQVVVCSVVVYRYDDNCVVVCSVVSSVSSVVSSVVSVCVVCVPVVVVVVVVVVD

Secondary structure (DSSP, 8-state):
-HHHHHHHHHHHHHHHHHHHHHHHTT----EE---HHIIIIIHHHHHHHHHHS-TTS-HHHHHHHHHHHHHHHHHHHHHH-TTS-TTSSS-----HHHHHHHHHHHHHHHHHHHHHHHHHHHTT---HHHHHHHHHHHHHHHHHHHHHTHHHHSHHHHTSS--HHHHHHHHHHHHHHHHHHHHHHHHHS-EEPPHHHHHHHHHHHHHHHHHHHHHHHHH-HHHHHHHHHHTT-

Organism: NCBI:txid1220523

Radius of gyration: 21.67 Å; chains: 1; bounding box: 49×49×68 Å

Sequence (233 aa):
MQGGLAFLKYFVCKGYRYVLLAGIHKAHYSAVDTNPLSVYIMQPIWNKIIKIVPLWIAPNLLTFSGFVMILFNYFLISFYDWDYTASGTSPGLVPTWVWLFSAFTTFCAYALDSIDGKHARRTQSSTPLGELFDHGLDSWATSIFVLSFFSVCSCDNGKTGVSVYTMYIYLSIVLFNFMCSHWEKYNTGVLFLPWGYDISQVSSRQIYLAEILKYVKLQNPEIFSALAVKGCS

pLDDT: mean 81.38, std 15.55, range [38.44, 97.25]

InterPro domains:
  IPR000462 CDP-alcohol phosphatidyltransferase [PF01066] (56-175)
  IPR014472 Choline/ethanolamine phosphotransferase [PTHR10414] (21-205)
  IPR043130 CDP-alcohol phosphatidyltransferase, transmembrane domain [G3DSA:1.20.120.1760] (30-228)
  IPR048254 CDP-alcohol phosphatidyltransferase, conserved site [PS00379] (116-138)